Protein AF-A0A945LH05-F1 (afdb_monomer)

Nearest PDB structures (foldseek):
  6qjv-assembly1_A  TM=5.608E-01  e=1.235E-03  Geobacillus kaustophilus HTA426
  7qbk-assembly1_A-2  TM=5.351E-01  e=1.180E-03  Sulfolobus acidocaldarius DSM 639
  6f6f-assembly1_A-2  TM=5.499E-01  e=1.620E-03  Geobacillus kaustophilus HTA426
  6i93-assembly1_A-2  TM=5.512E-01  e=2.665E-03  Geobacillus kaustophilus HTA426
  7vg4-assembly1_A  TM=2.759E-01  e=1.725E+00  Methylorubrum extorquens AM1

Radius of gyration: 19.06 Å; Cα contacts (8 Å, |Δi|>4): 333; chains: 1; bounding box: 50×44×49 Å

Sequence (288 aa):
MSQVLDRLGAHGAHYRDPVAAIDWHDARDDQAWLPHDLLSMNSAALGKPFSPIELNAFSRIDFARLCAAGMWLEGLLISRVTAKGYLGLRTDEARIMLQEVREESGHSLMFLEMIERAGLANVPLLGSTGLLTWIAGHLDPAGPEFWAMVYIGETVTDTFALKALKRVREDGAEICPVARQVLELHHRDEARHIAAARTLLGSRIGQMTEARRLLFTRTIRFLLKRFLDATLYPTPASLDVVGIENAKSVARVIRQCPERRRLAEACARPALELLRRDGLLTKSMETI

Secondary structure (DSSP, 8-state):
-HHHHHHHHHHTSS---HHHHS-GGG--SSS-SS-GGGGT---GGGSSPPPHHHHHHHHHHHHHHHHHHHHHHHHHHHHHHHTT-STTS-HHHHHHHHHHHHHHHHHHHHHHHHHHHTT-TT---SS--HHHHHHHHH--TTSHHHHHHHHHHHHHHHHHHHHHHHHHHHS-----HHHHHHHHHHHHHHHHHHHHHHHHHHHHGGG--HHHHHHHHHHHHHHHHHHHHHHSS--HHHHHTTT-TTHHHHHHHHHH-HHHHHHHHHHHHHHHHHHHHTTSS-TT----

pLDDT: mean 90.66, std 9.64, range [47.5, 98.56]

Structure (mmCIF, N/CA/C/O backbone):
data_AF-A0A945LH05-F1
#
_entry.id   AF-A0A945LH05-F1
#
loop_
_atom_site.group_PDB
_atom_site.id
_atom_site.type_symbol
_atom_site.label_atom_id
_atom_site.label_alt_id
_atom_site.label_comp_id
_atom_site.label_asym_id
_atom_site.label_entity_id
_atom_site.label_seq_id
_atom_site.pdbx_PDB_ins_code
_atom_site.Cartn_x
_atom_site.Cartn_y
_atom_site.Cartn_z
_atom_site.occupancy
_atom_site.B_iso_or_equiv
_atom_site.auth_seq_id
_atom_site.auth_comp_id
_atom_site.auth_asym_id
_atom_site.auth_atom_id
_atom_site.pdbx_PDB_model_num
ATOM 1 N N . MET A 1 1 ? -22.263 1.445 14.292 1.00 60.03 1 MET A N 1
ATOM 2 C CA . MET A 1 1 ? -21.058 0.622 14.051 1.00 60.03 1 MET A CA 1
ATOM 3 C C . MET A 1 1 ? -21.431 -0.731 13.458 1.00 60.03 1 MET A C 1
ATOM 5 O O . MET A 1 1 ? -21.108 -0.917 12.294 1.00 60.03 1 MET A O 1
ATOM 9 N N . SER A 1 2 ? -22.209 -1.572 14.165 1.00 71.38 2 SER A N 1
ATOM 10 C CA . SER A 1 2 ? -22.659 -2.903 13.686 1.00 71.38 2 SER A CA 1
ATOM 11 C C . SER A 1 2 ? -23.12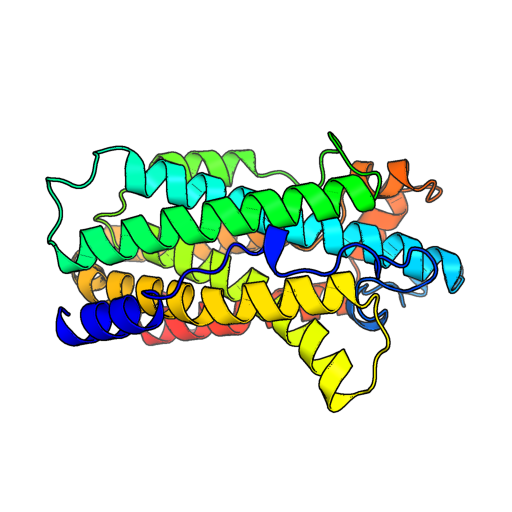8 -2.895 12.230 1.00 71.38 2 SER A C 1
ATOM 13 O O . SER A 1 2 ? -22.472 -3.478 11.389 1.00 71.38 2 SER A O 1
ATOM 15 N N . GLN A 1 3 ? -24.137 -2.091 11.870 1.00 82.94 3 GLN A N 1
ATOM 16 C CA . GLN A 1 3 ? -24.703 -2.109 10.510 1.00 82.94 3 GLN A CA 1
ATOM 17 C C . GLN A 1 3 ? -23.727 -1.791 9.359 1.00 82.94 3 GLN A C 1
ATOM 19 O O . GLN A 1 3 ? -24.031 -2.117 8.215 1.00 82.94 3 GLN A O 1
ATOM 24 N N . VAL A 1 4 ? -22.616 -1.083 9.599 1.00 86.31 4 VAL A N 1
ATOM 25 C CA . VAL A 1 4 ? -21.619 -0.810 8.542 1.00 86.31 4 VAL A CA 1
ATOM 26 C C . VAL A 1 4 ? -20.660 -1.989 8.424 1.00 86.31 4 VAL A C 1
ATOM 28 O O . VAL A 1 4 ? -20.458 -2.480 7.320 1.00 86.31 4 VAL A O 1
ATOM 31 N N . LEU A 1 5 ? -20.139 -2.480 9.552 1.00 86.81 5 LEU A N 1
ATOM 32 C CA . LEU A 1 5 ? -19.272 -3.659 9.577 1.00 86.81 5 LEU A CA 1
ATOM 33 C C . LEU A 1 5 ? -20.019 -4.917 9.114 1.00 86.81 5 LEU A C 1
ATOM 35 O O . LEU A 1 5 ? -19.474 -5.692 8.345 1.00 86.81 5 LEU A O 1
ATOM 39 N N . ASP A 1 6 ? -21.293 -5.076 9.470 1.00 85.69 6 ASP A N 1
ATOM 40 C CA . ASP A 1 6 ? -22.140 -6.179 9.006 1.00 85.69 6 ASP A CA 1
ATOM 41 C C . ASP A 1 6 ? -22.312 -6.150 7.480 1.00 85.69 6 ASP A C 1
ATOM 43 O O . ASP A 1 6 ? -22.230 -7.186 6.821 1.00 85.69 6 ASP A O 1
ATOM 47 N N . ARG A 1 7 ? -22.495 -4.956 6.893 1.00 87.06 7 ARG A N 1
ATOM 48 C CA . ARG A 1 7 ? -22.566 -4.784 5.433 1.00 87.06 7 ARG A CA 1
ATOM 49 C C . ARG A 1 7 ? -21.236 -5.105 4.760 1.00 87.06 7 ARG A C 1
ATOM 51 O O . ARG A 1 7 ? -21.221 -5.844 3.781 1.00 87.06 7 ARG A O 1
ATOM 58 N N . LEU A 1 8 ? -20.128 -4.587 5.290 1.00 88.00 8 LEU A N 1
ATOM 59 C CA . LEU A 1 8 ? -18.788 -4.893 4.779 1.00 88.00 8 LEU A CA 1
ATOM 60 C C . LEU A 1 8 ? -18.494 -6.394 4.863 1.00 88.00 8 LEU A C 1
ATOM 62 O O . LEU A 1 8 ? -18.022 -6.984 3.893 1.00 88.00 8 LEU A O 1
ATOM 66 N N . GLY A 1 9 ? -18.865 -7.027 5.975 1.00 83.31 9 GLY A N 1
ATOM 67 C CA . GLY A 1 9 ? -18.678 -8.455 6.175 1.00 83.31 9 GLY A CA 1
ATOM 68 C C . GLY A 1 9 ? -19.539 -9.310 5.250 1.00 83.31 9 GLY A C 1
ATOM 69 O O . GLY A 1 9 ? -19.078 -10.348 4.781 1.00 83.31 9 GLY A O 1
ATOM 70 N N . ALA A 1 10 ? -20.756 -8.869 4.921 1.00 85.88 10 ALA A N 1
ATOM 71 C CA . ALA A 1 10 ? -21.579 -9.521 3.905 1.00 85.88 10 ALA A CA 1
ATOM 72 C C . ALA A 1 10 ? -20.944 -9.423 2.506 1.00 85.88 10 ALA A C 1
ATOM 74 O O . ALA A 1 10 ? -20.934 -10.408 1.770 1.00 85.88 10 ALA A O 1
ATOM 75 N N . HIS A 1 11 ? -20.359 -8.274 2.152 1.00 85.25 11 HIS A N 1
ATOM 76 C CA . HIS A 1 11 ? -19.657 -8.112 0.875 1.00 85.25 11 HIS A CA 1
ATOM 77 C C . HIS A 1 11 ? -18.378 -8.961 0.780 1.00 85.25 11 HIS A C 1
ATOM 79 O O . HIS A 1 11 ? -18.085 -9.473 -0.294 1.00 85.25 11 HIS A O 1
ATOM 85 N N . GLY A 1 12 ? -17.669 -9.179 1.893 1.00 81.00 12 GLY A N 1
ATOM 86 C CA . GLY A 1 12 ? -16.513 -10.088 1.985 1.00 81.00 12 GLY A CA 1
ATOM 87 C C . GLY A 1 12 ? -16.868 -11.560 2.254 1.00 81.00 12 GLY A C 1
ATOM 88 O O . GLY A 1 12 ? -16.007 -12.363 2.622 1.00 81.00 12 GLY A O 1
ATOM 89 N N . ALA A 1 13 ? -18.145 -11.955 2.168 1.00 82.69 13 ALA A N 1
ATOM 90 C CA . ALA A 1 13 ? -18.550 -13.330 2.477 1.00 82.69 13 ALA A CA 1
ATOM 91 C C . ALA A 1 13 ? -18.029 -14.337 1.437 1.00 82.69 13 ALA A C 1
ATOM 93 O O . ALA A 1 13 ? -17.619 -15.444 1.794 1.00 82.69 13 ALA A O 1
ATOM 94 N N . HIS A 1 14 ? -18.004 -13.935 0.165 1.00 86.38 14 HIS A N 1
ATOM 95 C CA . HIS A 1 14 ? -17.574 -14.766 -0.955 1.00 86.38 14 HIS A CA 1
ATOM 96 C C . HIS A 1 14 ? -16.088 -14.567 -1.243 1.00 86.38 14 HIS A C 1
ATOM 98 O O . HIS A 1 14 ? -15.710 -13.810 -2.132 1.00 86.38 14 HIS A O 1
ATOM 104 N N . TYR A 1 15 ? -15.248 -15.269 -0.485 1.00 89.88 15 TYR A N 1
ATOM 105 C CA . TYR A 1 15 ? -13.815 -15.300 -0.755 1.00 89.88 15 TYR A CA 1
ATOM 106 C C . TYR A 1 15 ? -13.509 -16.140 -1.991 1.00 89.88 15 TYR A C 1
ATOM 108 O O . TYR A 1 15 ? -13.998 -17.264 -2.130 1.00 89.88 15 TYR A O 1
ATOM 116 N N . ARG A 1 16 ? -12.657 -15.597 -2.856 1.00 91.19 16 ARG A N 1
ATOM 117 C CA . ARG A 1 16 ? -12.041 -16.311 -3.967 1.00 91.19 16 ARG A CA 1
ATOM 118 C C . ARG A 1 16 ? -10.538 -16.162 -3.815 1.00 91.19 16 ARG A C 1
ATOM 120 O O . ARG A 1 16 ? -10.055 -15.039 -3.788 1.00 91.19 16 ARG A O 1
ATOM 127 N N . ASP A 1 17 ? -9.837 -17.287 -3.739 1.00 95.44 17 ASP A N 1
ATOM 128 C CA . ASP A 1 17 ? -8.378 -17.293 -3.669 1.00 95.44 17 ASP A CA 1
ATOM 129 C C . ASP A 1 17 ? -7.794 -16.550 -4.887 1.00 95.44 17 ASP A C 1
ATOM 131 O O . ASP A 1 17 ? -8.069 -16.962 -6.024 1.00 95.44 17 ASP A O 1
ATOM 135 N N . PRO A 1 18 ? -7.041 -15.451 -4.682 1.00 96.38 18 PRO A N 1
ATOM 136 C CA . PRO A 1 18 ? -6.513 -14.651 -5.779 1.00 96.38 18 PRO A CA 1
ATOM 137 C C . PRO A 1 18 ? -5.483 -15.420 -6.612 1.00 96.38 18 PRO A C 1
ATOM 139 O O . PRO A 1 18 ? -5.447 -15.246 -7.829 1.00 96.38 18 PRO A O 1
ATOM 142 N N . VAL A 1 19 ? -4.717 -16.335 -6.007 1.00 97.00 19 VAL A N 1
ATOM 143 C CA . VAL A 1 19 ? -3.737 -17.162 -6.727 1.00 97.00 19 VAL A CA 1
ATOM 144 C C . VAL A 1 19 ? -4.448 -18.087 -7.709 1.00 97.00 19 VAL A C 1
ATOM 146 O O . VAL A 1 19 ? -4.017 -18.226 -8.849 1.00 97.00 19 VAL A O 1
ATOM 149 N N . ALA A 1 20 ? -5.575 -18.676 -7.308 1.00 96.38 20 ALA A N 1
ATOM 150 C CA . ALA A 1 20 ? -6.380 -19.524 -8.187 1.00 96.38 20 ALA A CA 1
ATOM 151 C C . ALA A 1 20 ? -7.238 -18.727 -9.189 1.00 96.38 20 ALA A C 1
ATOM 153 O O . ALA A 1 20 ? -7.772 -19.294 -10.143 1.00 96.38 20 ALA A O 1
ATOM 154 N N . ALA A 1 21 ? -7.449 -17.429 -8.952 1.00 95.81 21 ALA A N 1
ATOM 155 C CA . ALA A 1 21 ? -8.282 -16.585 -9.803 1.00 95.81 21 ALA A CA 1
ATOM 156 C C . ALA A 1 21 ? -7.549 -16.047 -11.037 1.00 95.81 21 ALA A C 1
ATOM 158 O O . ALA A 1 21 ? -8.220 -15.722 -12.017 1.00 95.81 21 ALA A O 1
ATOM 159 N N . ILE A 1 22 ? -6.222 -15.939 -10.968 1.00 97.00 22 ILE A N 1
ATOM 160 C CA . ILE A 1 22 ? -5.372 -15.387 -12.024 1.00 97.00 22 ILE A CA 1
ATOM 161 C C . ILE A 1 22 ? -4.989 -16.474 -13.023 1.00 97.00 22 ILE A C 1
ATOM 163 O O . ILE A 1 22 ? -4.530 -17.551 -12.641 1.00 97.00 22 ILE A O 1
ATOM 167 N N . ASP A 1 23 ? -5.107 -16.162 -14.314 1.00 96.06 23 ASP A N 1
ATOM 168 C CA . ASP A 1 23 ? -4.503 -16.986 -15.359 1.00 96.06 23 ASP A CA 1
ATOM 169 C C . ASP A 1 23 ? -3.011 -16.668 -15.499 1.00 96.06 23 ASP A C 1
ATOM 171 O O . ASP A 1 23 ? -2.595 -15.775 -16.239 1.00 96.06 23 ASP A O 1
ATOM 175 N N . TRP A 1 24 ? -2.186 -17.406 -14.761 1.00 96.19 24 TRP A N 1
ATOM 176 C CA . TRP A 1 24 ? -0.739 -17.215 -14.758 1.00 96.19 24 TRP A CA 1
ATOM 177 C C . TRP A 1 24 ? -0.052 -17.583 -16.080 1.00 96.19 24 TRP A C 1
ATOM 179 O O . TRP A 1 24 ? 1.122 -17.244 -16.243 1.00 96.19 24 TRP A O 1
ATOM 189 N N . HIS A 1 25 ? -0.727 -18.276 -17.006 1.00 94.00 25 HIS A N 1
ATOM 190 C CA . HIS A 1 25 ? -0.154 -18.630 -18.313 1.00 94.00 25 HIS A CA 1
ATOM 191 C C . HIS A 1 25 ? -0.042 -17.413 -19.241 1.00 94.00 25 HIS A C 1
ATOM 193 O O . HIS A 1 25 ? 0.774 -17.411 -20.162 1.00 94.00 25 HIS A O 1
ATOM 199 N N . ASP A 1 26 ? -0.782 -16.345 -18.940 1.00 93.06 26 ASP A N 1
ATOM 200 C CA . ASP A 1 26 ? -0.722 -15.067 -19.647 1.00 93.06 26 ASP A CA 1
ATOM 201 C C . ASP A 1 26 ? 0.348 -14.107 -19.103 1.00 93.06 26 ASP A C 1
ATOM 203 O O . ASP A 1 26 ? 0.341 -12.911 -19.411 1.00 93.06 26 ASP A O 1
ATOM 207 N N . ALA A 1 27 ? 1.289 -14.595 -18.292 1.00 93.06 27 ALA A N 1
ATOM 208 C CA . ALA A 1 27 ? 2.428 -13.793 -17.866 1.00 93.06 27 ALA A CA 1
ATOM 209 C C . ALA A 1 27 ? 3.327 -13.469 -19.073 1.00 93.06 27 ALA A C 1
ATOM 211 O O . ALA A 1 27 ? 3.834 -14.361 -19.751 1.00 93.06 27 ALA A O 1
ATOM 212 N N . ARG A 1 28 ? 3.531 -12.173 -19.329 1.00 90.75 28 ARG A N 1
ATOM 213 C CA . ARG A 1 28 ? 4.358 -11.649 -20.423 1.00 90.75 28 ARG A CA 1
ATOM 214 C C . ARG A 1 28 ? 5.548 -10.875 -19.861 1.00 90.75 28 ARG A C 1
ATOM 216 O O . ARG A 1 28 ? 5.378 -9.981 -19.026 1.00 90.75 28 ARG A O 1
ATOM 223 N N . ASP A 1 29 ? 6.749 -11.223 -20.302 1.00 83.88 29 ASP A N 1
ATOM 224 C CA . ASP A 1 29 ? 8.013 -10.564 -19.953 1.00 83.88 29 ASP A CA 1
ATOM 225 C C . ASP A 1 29 ? 8.441 -9.516 -20.997 1.00 83.88 29 ASP A C 1
ATOM 227 O O . ASP A 1 29 ? 9.224 -8.611 -20.695 1.00 83.88 29 ASP A O 1
ATOM 231 N N . ASP A 1 30 ? 7.881 -9.592 -22.200 1.00 89.06 30 ASP A N 1
ATOM 232 C CA . ASP A 1 30 ? 8.043 -8.640 -23.296 1.00 89.06 30 ASP A CA 1
ATOM 233 C C . ASP A 1 30 ? 7.111 -7.422 -23.188 1.00 89.06 30 ASP A C 1
ATOM 235 O O . ASP A 1 30 ? 7.294 -6.448 -23.918 1.00 89.06 30 ASP A O 1
ATOM 239 N N . GLN A 1 31 ? 6.170 -7.427 -22.241 1.00 93.62 31 GLN A N 1
ATOM 240 C CA . GLN A 1 31 ? 5.255 -6.321 -21.958 1.00 93.62 31 GLN A CA 1
ATOM 241 C C . GLN A 1 31 ? 5.574 -5.613 -20.638 1.00 93.62 31 GLN A C 1
ATOM 243 O O . GLN A 1 31 ? 6.167 -6.173 -19.712 1.00 93.62 31 GLN A O 1
ATOM 248 N N . ALA A 1 32 ? 5.137 -4.358 -20.534 1.00 94.94 32 ALA A N 1
ATOM 249 C CA . ALA A 1 32 ? 5.233 -3.596 -19.299 1.00 94.94 32 ALA A CA 1
ATOM 250 C C . ALA A 1 32 ? 4.292 -4.174 -18.231 1.00 94.94 32 ALA A C 1
ATOM 252 O O . ALA A 1 32 ? 3.177 -4.566 -18.542 1.00 94.94 32 ALA A O 1
ATOM 253 N N . TRP A 1 33 ? 4.693 -4.211 -16.963 1.00 96.38 33 TRP A N 1
ATOM 254 C CA . TRP A 1 33 ? 3.804 -4.590 -15.851 1.00 96.38 33 TRP A CA 1
ATOM 255 C C . TRP A 1 33 ? 3.126 -3.375 -15.210 1.00 96.38 33 TRP A C 1
ATOM 257 O O . TRP A 1 33 ? 2.106 -3.500 -14.538 1.00 96.38 33 TRP A O 1
ATOM 267 N N . LEU A 1 34 ? 3.670 -2.185 -15.462 1.00 95.94 34 LEU A N 1
ATOM 268 C CA . LEU A 1 34 ? 3.084 -0.895 -15.123 1.00 95.94 34 LEU A CA 1
ATOM 269 C C . LEU A 1 34 ? 3.178 0.039 -16.333 1.00 95.94 34 LEU A C 1
ATOM 271 O O . LEU A 1 34 ? 4.169 -0.028 -17.066 1.00 95.94 34 LEU A O 1
ATOM 275 N N . PRO A 1 35 ? 2.214 0.957 -16.510 1.00 94.88 35 PRO A N 1
ATOM 276 C CA . PRO A 1 35 ? 2.307 2.014 -17.511 1.00 94.88 35 PRO A CA 1
ATOM 277 C C . PRO A 1 35 ? 3.619 2.803 -17.388 1.00 94.88 35 PRO A C 1
ATOM 279 O O . PRO A 1 35 ? 4.012 3.211 -16.291 1.00 94.88 35 PRO A O 1
ATOM 282 N N . HIS A 1 36 ? 4.304 3.030 -18.514 1.00 90.75 36 HIS A N 1
ATOM 283 C CA . HIS A 1 36 ? 5.640 3.646 -18.530 1.00 90.75 36 HIS A CA 1
ATOM 284 C C . HIS A 1 36 ? 5.670 5.064 -17.946 1.00 90.75 36 HIS A C 1
ATOM 286 O O . HIS A 1 36 ? 6.678 5.471 -17.365 1.00 90.75 36 HIS A O 1
ATOM 292 N N . ASP A 1 37 ? 4.571 5.813 -18.045 1.00 87.81 37 ASP A N 1
ATOM 293 C CA . ASP A 1 37 ? 4.463 7.171 -17.505 1.00 87.81 37 ASP A CA 1
ATOM 294 C C . ASP A 1 37 ? 4.478 7.206 -15.966 1.00 87.81 37 ASP A C 1
ATOM 296 O O . ASP A 1 37 ? 4.880 8.211 -15.375 1.00 87.81 37 ASP A O 1
ATOM 300 N N . LEU A 1 38 ? 4.122 6.099 -15.303 1.00 90.00 38 LEU A N 1
ATOM 301 C CA . LEU A 1 38 ? 4.198 5.968 -13.846 1.00 90.00 38 LEU A CA 1
ATOM 302 C C . LEU A 1 38 ? 5.612 5.644 -13.350 1.00 90.00 38 LEU A C 1
ATOM 304 O O . LEU A 1 38 ? 5.930 5.900 -12.187 1.00 90.00 38 LEU A O 1
ATOM 308 N N . LEU A 1 39 ? 6.505 5.177 -14.227 1.00 85.75 39 LEU A N 1
ATOM 309 C CA . LEU A 1 39 ? 7.889 4.854 -13.864 1.00 85.75 39 LEU A CA 1
ATOM 310 C C . LEU A 1 39 ? 8.717 6.107 -13.550 1.00 85.75 39 LEU A C 1
ATOM 312 O O . LEU A 1 39 ? 9.783 6.012 -12.944 1.00 85.75 39 LEU A O 1
ATOM 316 N N . SER A 1 40 ? 8.230 7.307 -13.890 1.00 76.44 40 SER A N 1
ATOM 317 C CA . SER A 1 40 ? 8.934 8.574 -13.625 1.00 76.44 40 SER A CA 1
ATOM 318 C C . SER A 1 40 ? 10.358 8.610 -14.216 1.00 76.44 40 SER A C 1
ATOM 320 O O . SER A 1 40 ? 11.250 9.257 -13.673 1.00 76.44 40 SER A O 1
ATOM 322 N N . MET A 1 41 ? 10.575 7.894 -15.326 1.00 67.75 41 MET A N 1
ATOM 323 C CA . MET A 1 41 ? 11.890 7.691 -15.954 1.00 67.75 41 MET A CA 1
ATOM 324 C C . MET A 1 41 ? 12.200 8.687 -17.079 1.00 67.75 41 MET A C 1
ATOM 326 O O . MET A 1 41 ? 13.251 8.603 -17.705 1.00 67.75 41 MET A O 1
ATOM 330 N N . ASN A 1 42 ? 11.328 9.672 -17.320 1.00 60.03 42 ASN A N 1
ATOM 331 C CA . ASN A 1 42 ? 11.513 10.679 -18.372 1.00 60.03 42 ASN A CA 1
ATOM 332 C C . ASN A 1 42 ? 12.512 11.795 -17.991 1.00 60.03 42 ASN A C 1
ATOM 334 O O . ASN A 1 42 ? 12.503 12.884 -18.563 1.00 60.03 42 ASN A O 1
ATOM 338 N N . SER A 1 43 ? 13.361 11.584 -16.981 1.00 54.09 43 SER A N 1
ATOM 339 C CA . SER A 1 43 ? 14.310 12.615 -16.573 1.00 54.09 43 SER A CA 1
ATOM 340 C C . SER A 1 43 ? 15.493 12.645 -17.542 1.00 54.09 43 SER A C 1
ATOM 342 O O . SER A 1 43 ? 16.308 11.721 -17.551 1.00 54.09 43 SER A O 1
ATOM 344 N N . ALA A 1 44 ? 15.661 13.759 -18.259 1.00 55.75 44 ALA A N 1
ATOM 345 C CA . ALA A 1 44 ? 16.885 14.092 -19.000 1.00 55.75 44 ALA A CA 1
ATOM 346 C C . ALA A 1 44 ? 18.172 13.930 -18.152 1.00 55.75 44 ALA A C 1
ATOM 348 O O . ALA A 1 44 ? 19.264 13.749 -18.683 1.00 55.75 44 ALA A O 1
ATOM 349 N N . ALA A 1 45 ? 18.032 13.930 -16.820 1.00 54.12 45 ALA A N 1
ATOM 350 C CA . ALA A 1 45 ? 19.079 13.685 -15.833 1.00 54.12 45 ALA A CA 1
ATOM 351 C C . ALA A 1 45 ? 19.716 12.279 -15.877 1.00 54.12 45 ALA A C 1
ATOM 353 O O . ALA A 1 45 ? 20.786 12.099 -15.302 1.00 54.12 45 ALA A O 1
ATOM 354 N N . LEU A 1 46 ? 19.105 11.293 -16.549 1.00 65.38 46 LEU A N 1
ATOM 355 C CA . LEU A 1 46 ? 19.698 9.957 -16.733 1.00 65.38 46 LEU A CA 1
ATOM 356 C C . LEU A 1 46 ? 20.664 9.896 -17.931 1.00 65.38 46 LEU A C 1
ATOM 358 O O . LEU A 1 46 ? 21.262 8.854 -18.184 1.00 65.38 46 LEU A O 1
ATOM 362 N N . GLY A 1 47 ? 20.868 11.014 -18.642 1.00 64.12 47 GLY A N 1
ATOM 363 C CA . GLY A 1 47 ? 21.896 11.179 -19.678 1.00 64.12 47 GLY A CA 1
ATOM 364 C C . GLY A 1 47 ? 21.619 10.454 -21.000 1.00 64.12 47 GLY A C 1
ATOM 365 O O . GLY A 1 47 ? 22.192 10.830 -22.019 1.00 64.12 47 GLY A O 1
ATOM 366 N N . LYS A 1 48 ? 20.717 9.465 -21.008 1.00 71.94 48 LYS A N 1
ATOM 367 C CA . LYS A 1 48 ? 20.198 8.778 -22.197 1.00 71.94 48 LYS A CA 1
ATOM 368 C C . LYS A 1 48 ? 18.714 8.412 -22.014 1.00 71.94 48 LYS A C 1
ATOM 370 O O . LYS A 1 48 ? 18.303 8.154 -20.881 1.00 71.94 48 LYS A O 1
ATOM 375 N N . PRO A 1 49 ? 17.908 8.377 -23.089 1.00 72.75 49 PRO A N 1
ATOM 376 C CA . PRO A 1 49 ? 16.574 7.786 -23.034 1.00 72.75 49 PRO A CA 1
ATOM 377 C C . PRO A 1 49 ? 16.674 6.268 -22.821 1.00 72.75 49 PRO A C 1
ATOM 379 O O . PRO A 1 49 ? 17.601 5.632 -23.322 1.00 72.75 49 PRO A O 1
ATOM 382 N N . PHE A 1 50 ? 15.714 5.690 -22.097 1.00 78.31 50 PHE A N 1
ATOM 383 C CA . PHE A 1 50 ? 15.592 4.236 -21.971 1.00 78.31 50 PHE A CA 1
ATOM 384 C C . PHE A 1 50 ? 14.956 3.644 -23.224 1.00 78.31 50 PHE A C 1
ATOM 386 O O . PHE A 1 50 ? 14.002 4.195 -23.774 1.00 78.31 50 PHE A O 1
ATOM 393 N N . SER A 1 51 ? 15.470 2.497 -23.650 1.00 83.62 51 SER A N 1
ATOM 394 C CA . SER A 1 51 ? 14.830 1.656 -24.655 1.00 83.62 51 SER A CA 1
ATOM 395 C C . SER A 1 51 ? 13.510 1.068 -24.126 1.00 83.62 51 SER A C 1
ATOM 397 O O . SER A 1 51 ? 13.337 0.924 -22.911 1.00 83.62 51 SER A O 1
ATOM 399 N N . PRO A 1 52 ? 12.582 0.657 -25.010 1.00 85.00 52 PRO A N 1
ATOM 400 C CA . PRO A 1 52 ? 11.351 -0.024 -24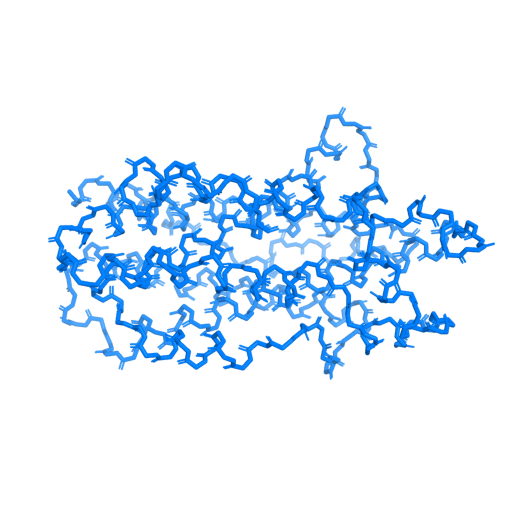.597 1.00 85.00 52 PRO A CA 1
ATOM 401 C C . PRO A 1 52 ? 11.598 -1.279 -23.746 1.00 85.00 52 PRO A C 1
ATOM 403 O O . PRO A 1 52 ? 10.874 -1.530 -22.788 1.00 85.00 52 PRO A O 1
ATOM 406 N N . ILE A 1 53 ? 12.659 -2.033 -24.052 1.00 85.94 53 ILE A N 1
ATOM 407 C CA . ILE A 1 53 ? 13.050 -3.236 -23.303 1.00 85.94 53 ILE A CA 1
ATOM 408 C C . ILE A 1 53 ? 13.472 -2.867 -21.879 1.00 85.94 53 ILE A C 1
ATOM 410 O O . ILE A 1 53 ? 13.015 -3.493 -20.923 1.00 85.94 53 ILE A O 1
ATOM 414 N N . GLU A 1 54 ? 14.303 -1.830 -21.726 1.00 84.88 54 GLU A N 1
ATOM 415 C CA . GLU A 1 54 ? 14.683 -1.326 -20.406 1.00 84.88 54 GLU A CA 1
ATOM 416 C C . GLU A 1 54 ? 13.434 -0.876 -19.638 1.00 84.88 54 GLU A C 1
ATOM 418 O O . GLU A 1 54 ? 13.234 -1.323 -18.512 1.00 84.88 54 GLU A O 1
ATOM 423 N N . LEU A 1 55 ? 12.549 -0.070 -20.242 1.00 87.56 55 LEU A N 1
ATOM 424 C CA . LEU A 1 55 ? 11.306 0.391 -19.603 1.00 87.56 55 LEU A CA 1
ATOM 425 C C . LEU A 1 55 ? 10.411 -0.768 -19.142 1.00 87.56 55 LEU A C 1
ATOM 427 O O . LEU A 1 55 ? 9.871 -0.716 -18.035 1.00 87.56 55 LEU A O 1
ATOM 431 N N . ASN A 1 56 ? 10.299 -1.837 -19.932 1.00 89.94 56 ASN A N 1
ATOM 432 C CA . ASN A 1 56 ? 9.566 -3.036 -19.529 1.00 89.94 56 ASN A CA 1
ATOM 433 C C . ASN A 1 56 ? 10.233 -3.713 -18.327 1.00 89.94 56 ASN A C 1
ATOM 435 O O . ASN A 1 56 ? 9.545 -4.013 -17.350 1.00 89.94 56 ASN A O 1
ATOM 439 N N . ALA A 1 57 ? 11.560 -3.861 -18.326 1.00 87.44 57 ALA A N 1
ATOM 440 C CA . ALA A 1 57 ? 12.293 -4.406 -17.182 1.00 87.44 57 ALA A CA 1
ATOM 441 C C . ALA A 1 57 ? 12.095 -3.556 -15.913 1.00 87.44 57 ALA A C 1
ATOM 443 O O . ALA A 1 57 ? 11.767 -4.088 -14.853 1.00 87.44 57 ALA A O 1
ATOM 444 N N . PHE A 1 58 ? 12.199 -2.230 -16.032 1.00 87.75 58 PHE A N 1
ATOM 445 C CA . PHE A 1 58 ? 11.933 -1.293 -14.937 1.00 87.75 58 PHE A CA 1
ATOM 446 C C . PHE A 1 58 ? 10.509 -1.416 -14.404 1.00 87.75 58 PHE A C 1
ATOM 448 O O . PHE A 1 58 ? 10.305 -1.416 -13.192 1.00 87.75 58 PHE A O 1
ATOM 455 N N . SER A 1 59 ? 9.525 -1.550 -15.293 1.00 93.12 59 SER A N 1
ATOM 456 C CA . SER A 1 59 ? 8.130 -1.695 -14.886 1.00 93.12 59 SER A CA 1
ATOM 457 C C . SER A 1 59 ? 7.892 -2.948 -14.044 1.00 93.12 59 SER A C 1
ATOM 459 O O . SER A 1 59 ? 7.117 -2.888 -13.093 1.00 93.12 59 SER A O 1
ATOM 461 N N . ARG A 1 60 ? 8.609 -4.049 -14.321 1.00 92.62 60 ARG A N 1
ATOM 462 C CA . ARG A 1 60 ? 8.552 -5.272 -13.507 1.00 92.62 60 ARG A CA 1
ATOM 463 C C . ARG A 1 60 ? 9.124 -5.057 -12.115 1.00 92.62 60 ARG A C 1
ATOM 465 O O . ARG A 1 60 ? 8.543 -5.531 -11.146 1.00 92.62 60 ARG A O 1
ATOM 472 N N . ILE A 1 61 ? 10.223 -4.312 -12.004 1.00 91.62 61 ILE A N 1
ATOM 473 C CA . ILE A 1 61 ? 10.816 -3.971 -10.705 1.00 91.62 61 ILE A CA 1
ATOM 474 C C . ILE A 1 61 ? 9.850 -3.113 -9.900 1.00 91.62 61 ILE A C 1
ATOM 476 O O . ILE A 1 61 ? 9.563 -3.441 -8.755 1.00 91.62 61 ILE A O 1
ATOM 480 N N . ASP A 1 62 ? 9.335 -2.027 -10.480 1.00 92.75 62 ASP A N 1
ATOM 481 C CA . ASP A 1 62 ? 8.411 -1.133 -9.778 1.00 92.75 62 ASP A CA 1
ATOM 482 C C . ASP A 1 62 ? 7.115 -1.863 -9.387 1.00 92.75 62 ASP A C 1
ATOM 484 O O . ASP A 1 62 ? 6.604 -1.643 -8.289 1.00 92.75 62 ASP A O 1
ATOM 488 N N . PHE A 1 63 ? 6.636 -2.796 -10.216 1.00 96.00 63 PHE A N 1
ATOM 489 C CA . PHE A 1 63 ? 5.510 -3.661 -9.871 1.00 96.00 63 PHE A CA 1
ATOM 490 C C . PHE A 1 63 ? 5.846 -4.609 -8.711 1.00 96.00 63 PHE A C 1
ATOM 492 O O . PHE A 1 63 ? 5.114 -4.663 -7.728 1.00 96.00 63 PHE A O 1
ATOM 499 N N . ALA A 1 64 ? 6.980 -5.313 -8.763 1.00 96.06 64 ALA A N 1
ATOM 500 C CA . ALA A 1 64 ? 7.413 -6.198 -7.681 1.00 96.06 64 ALA A CA 1
ATOM 501 C C . ALA A 1 64 ? 7.622 -5.434 -6.364 1.00 96.06 64 ALA A C 1
ATOM 503 O O . ALA A 1 64 ? 7.333 -5.947 -5.286 1.00 96.06 64 ALA A O 1
ATOM 504 N N . ARG A 1 65 ? 8.079 -4.179 -6.432 1.00 95.50 65 ARG A N 1
ATOM 505 C CA . ARG A 1 65 ? 8.180 -3.289 -5.270 1.00 95.50 65 ARG A CA 1
ATOM 506 C C . ARG A 1 65 ? 6.812 -2.913 -4.703 1.00 95.50 65 ARG A C 1
ATOM 508 O O . ARG A 1 65 ? 6.686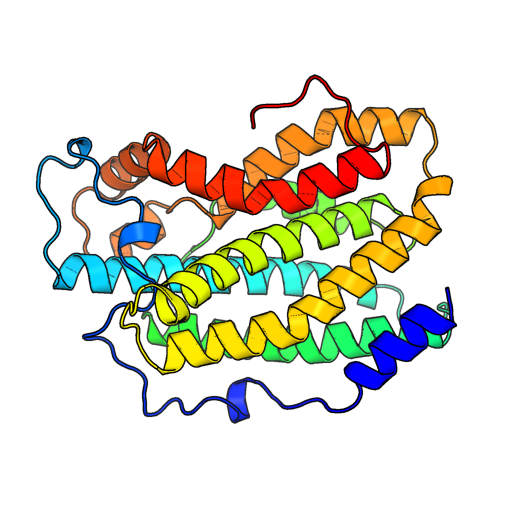 -2.849 -3.482 1.00 95.50 65 ARG A O 1
ATOM 515 N N . LEU A 1 66 ? 5.811 -2.676 -5.554 1.00 96.94 66 LEU A N 1
ATOM 516 C CA . LEU A 1 66 ? 4.426 -2.469 -5.124 1.00 96.94 66 LEU A CA 1
ATOM 517 C C . LEU A 1 66 ? 3.890 -3.717 -4.405 1.00 96.94 66 LEU A C 1
ATOM 519 O O . LEU A 1 66 ? 3.375 -3.590 -3.297 1.00 96.94 66 LEU A O 1
ATOM 523 N N . CYS A 1 67 ? 4.107 -4.912 -4.965 1.00 98.06 67 CYS A N 1
ATOM 524 C CA . CYS A 1 67 ? 3.768 -6.188 -4.323 1.00 98.06 67 CYS A CA 1
ATOM 525 C C . CYS A 1 67 ? 4.486 -6.369 -2.977 1.00 98.06 67 CYS A C 1
ATOM 527 O O . CYS A 1 67 ? 3.864 -6.727 -1.982 1.00 98.06 67 CYS A O 1
ATOM 529 N N . ALA A 1 68 ? 5.784 -6.060 -2.908 1.00 97.81 68 ALA A N 1
ATOM 530 C CA . ALA A 1 68 ? 6.545 -6.135 -1.664 1.00 97.81 68 ALA A CA 1
ATOM 531 C C . ALA A 1 68 ? 6.030 -5.149 -0.603 1.00 97.81 68 ALA A C 1
ATOM 533 O O . ALA A 1 68 ? 6.074 -5.455 0.587 1.00 97.81 68 ALA A O 1
ATOM 534 N N . ALA A 1 69 ? 5.552 -3.971 -1.018 1.00 98.00 69 ALA A N 1
ATOM 535 C CA . ALA A 1 69 ? 4.951 -2.992 -0.120 1.00 98.00 69 ALA A CA 1
ATOM 536 C C . ALA A 1 69 ? 3.613 -3.491 0.443 1.00 98.00 69 ALA A C 1
ATOM 538 O O . ALA A 1 69 ? 3.425 -3.388 1.653 1.00 98.00 69 ALA A O 1
ATOM 539 N N . GLY A 1 70 ? 2.744 -4.057 -0.405 1.00 97.75 70 GLY A N 1
ATOM 540 C CA . GLY A 1 70 ? 1.490 -4.696 0.014 1.00 97.75 70 GLY A CA 1
ATOM 541 C C . GLY A 1 70 ? 1.743 -5.832 1.001 1.00 97.75 70 GLY A C 1
ATOM 542 O O . GLY A 1 70 ? 1.359 -5.733 2.159 1.00 97.75 70 GLY A O 1
ATOM 543 N N . MET A 1 71 ? 2.567 -6.810 0.618 1.00 97.69 71 MET A N 1
ATOM 544 C CA . MET A 1 71 ? 2.940 -7.942 1.478 1.00 97.69 71 MET A CA 1
ATOM 545 C C . MET A 1 71 ? 3.535 -7.507 2.833 1.00 97.69 71 MET A C 1
ATOM 547 O O . MET A 1 71 ? 3.299 -8.136 3.866 1.00 97.69 71 MET A O 1
ATOM 551 N N . TRP A 1 72 ? 4.318 -6.421 2.865 1.00 98.25 72 TRP A N 1
ATOM 552 C CA . TRP A 1 72 ? 4.843 -5.879 4.122 1.00 98.25 72 TRP A CA 1
ATOM 553 C C . TRP A 1 72 ? 3.748 -5.260 5.005 1.00 98.25 72 TRP A C 1
ATOM 555 O O . TRP A 1 72 ? 3.773 -5.467 6.219 1.00 98.25 72 TRP A O 1
ATOM 565 N N . LEU A 1 73 ? 2.799 -4.519 4.425 1.00 98.25 73 LEU A N 1
ATOM 566 C CA . LEU A 1 73 ? 1.659 -3.942 5.148 1.00 98.25 73 LEU A CA 1
ATOM 567 C C . LEU A 1 73 ? 0.718 -5.031 5.673 1.00 98.25 73 LEU A C 1
ATOM 569 O O . LEU A 1 73 ? 0.418 -5.047 6.866 1.00 98.25 73 LEU A O 1
ATOM 573 N N . GLU A 1 74 ? 0.352 -5.980 4.820 1.00 98.31 74 GLU A N 1
ATOM 574 C CA . GLU A 1 74 ? -0.497 -7.131 5.132 1.00 98.31 74 GLU A CA 1
ATOM 575 C C . GLU A 1 74 ? 0.082 -7.968 6.274 1.00 98.31 74 GLU A C 1
ATOM 577 O O . GLU A 1 74 ? -0.595 -8.264 7.261 1.00 98.31 74 GLU A O 1
ATOM 582 N N . GLY A 1 75 ? 1.381 -8.279 6.213 1.00 98.31 75 GLY A N 1
ATOM 583 C CA . GLY A 1 75 ? 2.064 -9.007 7.280 1.00 98.31 75 GLY A CA 1
ATOM 584 C C . GLY A 1 75 ? 2.045 -8.261 8.620 1.00 98.31 75 GLY A C 1
ATOM 585 O O . GLY A 1 75 ? 1.878 -8.878 9.677 1.00 98.31 75 GLY A O 1
ATOM 586 N N . LEU A 1 76 ? 2.175 -6.928 8.601 1.00 98.19 76 LEU A N 1
ATOM 587 C CA . LEU A 1 76 ? 2.033 -6.104 9.804 1.00 98.19 76 LEU A CA 1
ATOM 588 C C . LEU A 1 76 ? 0.592 -6.119 10.324 1.00 98.19 76 LEU A C 1
ATOM 590 O O . LEU A 1 76 ? 0.395 -6.326 11.522 1.00 98.19 76 LEU A O 1
ATOM 594 N N . LEU A 1 77 ? -0.400 -5.938 9.450 1.00 98.06 77 LEU A N 1
ATOM 595 C CA . LEU A 1 77 ? -1.821 -5.975 9.796 1.00 98.06 77 LEU A CA 1
ATOM 596 C C . LEU A 1 77 ? -2.179 -7.309 10.460 1.00 98.06 77 LEU A C 1
ATOM 598 O O . LEU A 1 77 ? -2.605 -7.308 11.618 1.00 98.06 77 LEU A O 1
ATOM 602 N N . ILE A 1 78 ? -1.902 -8.434 9.788 1.00 98.25 78 ILE A N 1
ATOM 603 C CA . ILE A 1 78 ? -2.148 -9.798 10.282 1.00 98.25 78 ILE A CA 1
ATOM 604 C C . ILE A 1 78 ? -1.476 -10.003 11.641 1.00 98.25 78 ILE A C 1
ATOM 606 O O . ILE A 1 78 ? -2.125 -10.433 12.599 1.00 98.25 78 ILE A O 1
ATOM 610 N N . SER A 1 79 ? -0.192 -9.651 11.763 1.00 97.88 79 SER A N 1
ATOM 611 C CA . SER A 1 79 ? 0.560 -9.775 13.019 1.00 97.88 79 SER A CA 1
ATOM 612 C C . SER A 1 79 ? -0.111 -9.016 14.165 1.00 97.88 79 SER A C 1
ATOM 614 O O . SER A 1 79 ? -0.184 -9.503 15.297 1.00 97.88 79 SER A O 1
ATOM 616 N N . ARG A 1 80 ? -0.650 -7.823 13.894 1.00 97.25 80 ARG A N 1
ATOM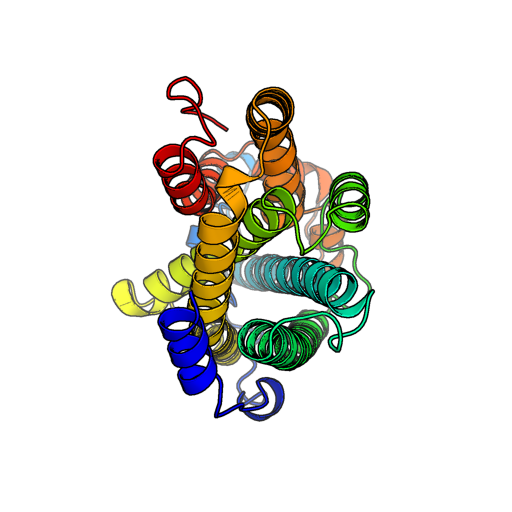 617 C CA . ARG A 1 80 ? -1.282 -7.005 14.929 1.00 97.25 80 ARG A CA 1
ATOM 618 C C . ARG A 1 80 ? -2.675 -7.481 15.306 1.00 97.25 80 ARG A C 1
ATOM 620 O O . ARG A 1 80 ? -2.944 -7.598 16.503 1.00 97.25 80 ARG A O 1
ATOM 627 N N . VAL A 1 81 ? -3.531 -7.788 14.336 1.00 96.56 81 VAL A N 1
ATOM 628 C CA . VAL A 1 81 ? -4.924 -8.190 14.604 1.00 96.56 81 VAL A CA 1
ATOM 629 C C . VAL A 1 81 ? -5.035 -9.595 15.200 1.00 96.56 81 VAL A C 1
ATOM 631 O O . VAL A 1 81 ? -5.986 -9.871 15.923 1.00 96.56 81 VAL A O 1
ATOM 634 N N . THR A 1 82 ? -4.047 -10.467 14.972 1.00 97.00 82 THR A N 1
ATOM 635 C CA . THR A 1 82 ? -4.021 -11.833 15.530 1.00 97.00 82 THR A CA 1
ATOM 636 C C . THR A 1 82 ? -3.406 -11.918 16.933 1.00 97.00 82 THR A C 1
ATOM 638 O O . THR A 1 82 ? -3.674 -12.876 17.658 1.00 97.00 82 THR A O 1
ATOM 641 N N . ALA A 1 83 ? -2.617 -10.924 17.364 1.00 95.75 83 ALA A N 1
ATOM 642 C CA . ALA A 1 83 ? -1.737 -11.033 18.538 1.00 95.75 83 ALA A CA 1
ATOM 643 C C . ALA A 1 83 ? -2.429 -11.358 19.875 1.00 95.75 83 ALA A C 1
ATOM 645 O O . ALA A 1 83 ? -1.785 -11.878 20.784 1.00 95.75 83 ALA A O 1
ATOM 646 N N . LYS A 1 84 ? -3.715 -11.022 20.027 1.00 94.06 84 LYS A N 1
ATOM 647 C CA . LYS A 1 84 ? -4.505 -11.282 21.248 1.00 94.06 84 LYS A CA 1
ATOM 648 C C . LYS A 1 84 ? -5.581 -12.362 21.041 1.00 94.06 84 LYS A C 1
ATOM 650 O O . LYS A 1 84 ? -6.377 -12.610 21.945 1.00 94.06 84 LYS A O 1
ATOM 655 N N . GLY A 1 85 ? -5.627 -12.985 19.860 1.00 94.06 85 GLY A N 1
ATOM 656 C CA . GLY A 1 85 ? -6.767 -13.784 19.412 1.00 94.06 85 GLY A CA 1
ATOM 657 C C . GLY A 1 85 ? -8.044 -12.949 19.226 1.00 94.06 85 GLY A C 1
ATOM 658 O O . GLY A 1 85 ? -8.039 -11.729 19.377 1.00 94.06 85 GLY A O 1
ATOM 659 N N . TYR A 1 86 ? -9.157 -13.617 18.908 1.00 94.81 86 TYR A N 1
ATOM 660 C CA . TYR A 1 86 ? -10.408 -12.947 18.508 1.00 94.81 86 TYR A CA 1
ATOM 661 C C . TYR A 1 86 ? -11.541 -13.029 19.539 1.00 94.81 86 TYR A C 1
ATOM 663 O O . TYR A 1 86 ? -12.520 -12.300 19.421 1.00 94.81 86 TYR A O 1
ATOM 671 N N . LEU A 1 87 ? -11.431 -13.888 20.562 1.00 91.25 87 LEU A N 1
ATOM 672 C CA . LEU A 1 87 ? -12.526 -14.138 21.517 1.00 91.25 87 LEU A CA 1
ATOM 673 C C . LEU A 1 87 ? -12.881 -12.923 22.388 1.00 91.25 87 LEU A C 1
ATOM 675 O O . LEU A 1 87 ? -13.988 -12.854 22.912 1.00 91.25 87 LEU A O 1
ATOM 679 N N . GLY A 1 88 ? -11.957 -11.970 22.545 1.00 89.88 88 GLY A N 1
ATOM 680 C CA . GLY A 1 88 ? -12.198 -10.719 23.271 1.00 89.88 88 GLY A CA 1
ATOM 681 C C . GLY A 1 88 ? -12.868 -9.622 22.438 1.00 89.88 88 GLY A C 1
ATOM 682 O O . GLY A 1 88 ? -13.146 -8.548 22.968 1.00 89.88 88 GLY A O 1
ATOM 683 N N . LEU A 1 89 ? -13.096 -9.853 21.143 1.00 92.62 89 LEU A N 1
ATOM 684 C CA . LEU A 1 89 ? -13.696 -8.878 20.238 1.00 92.62 89 LEU A CA 1
ATOM 685 C C . LEU A 1 89 ? -15.207 -9.071 20.141 1.00 92.62 89 LEU A C 1
ATOM 687 O O . LEU A 1 89 ? -15.744 -10.162 20.333 1.00 92.62 89 LEU A O 1
ATOM 691 N N . ARG A 1 90 ? -15.901 -8.000 19.759 1.00 92.75 90 ARG A N 1
ATOM 692 C CA . ARG A 1 90 ? -17.290 -8.109 19.309 1.00 92.75 90 ARG A CA 1
ATOM 693 C C . ARG A 1 90 ? -17.358 -8.989 18.060 1.00 92.75 90 ARG A C 1
ATOM 695 O O . ARG A 1 90 ? -16.466 -8.932 17.218 1.00 92.75 90 ARG A O 1
ATOM 702 N N . THR A 1 91 ? -18.445 -9.736 17.897 1.00 92.19 91 THR A N 1
ATOM 703 C CA . THR A 1 91 ? -18.631 -10.663 16.768 1.00 92.19 91 THR A CA 1
ATOM 704 C C . THR A 1 91 ? -18.499 -9.998 15.393 1.00 92.19 91 THR A C 1
ATOM 706 O O . THR A 1 91 ? -17.962 -10.611 14.474 1.00 92.19 91 THR A O 1
ATOM 709 N N . ASP A 1 92 ? -18.979 -8.762 15.236 1.00 91.62 92 ASP A N 1
ATOM 710 C CA . ASP A 1 92 ? -18.872 -8.001 13.985 1.00 91.62 92 ASP A CA 1
ATOM 711 C C . ASP A 1 92 ? -17.419 -7.619 13.670 1.00 91.62 92 ASP A C 1
ATOM 713 O O . ASP A 1 92 ? -16.955 -7.820 12.551 1.00 91.62 92 ASP A O 1
ATOM 717 N N . GLU A 1 93 ? -16.671 -7.148 14.668 1.00 93.44 93 GLU A N 1
ATOM 718 C CA . GLU A 1 93 ? -15.244 -6.847 14.515 1.00 93.44 93 GLU A CA 1
ATOM 719 C C . GLU A 1 93 ? -14.404 -8.106 14.280 1.00 93.44 93 GLU A C 1
ATOM 721 O O . GLU A 1 93 ? -13.558 -8.116 13.391 1.00 93.44 93 GLU A O 1
ATOM 726 N N . ALA A 1 94 ? -14.663 -9.186 15.025 1.00 94.88 94 ALA A N 1
ATOM 727 C CA . ALA A 1 94 ? -13.979 -10.463 14.839 1.00 94.88 94 ALA A CA 1
ATOM 728 C C . ALA A 1 94 ? -14.178 -11.003 13.417 1.00 94.88 94 ALA A C 1
ATOM 730 O O . ALA A 1 94 ? -13.232 -11.493 12.806 1.00 94.88 94 ALA A O 1
ATOM 731 N N . ARG A 1 95 ? -15.396 -10.881 12.870 1.00 94.31 95 ARG A N 1
ATOM 732 C CA . ARG A 1 95 ? -15.702 -11.278 11.492 1.00 94.31 95 ARG A CA 1
ATOM 733 C C . ARG A 1 95 ? -14.871 -10.492 10.484 1.00 94.31 95 ARG A C 1
ATOM 735 O O . ARG A 1 95 ? -14.271 -11.117 9.619 1.00 94.31 95 ARG A O 1
ATOM 742 N N . ILE A 1 96 ? -14.822 -9.166 10.619 1.00 93.94 96 ILE A N 1
ATOM 743 C CA . ILE A 1 96 ? -14.033 -8.303 9.732 1.00 93.94 96 ILE A CA 1
ATOM 744 C C . ILE A 1 96 ? -12.548 -8.652 9.816 1.00 93.94 96 ILE A C 1
ATOM 746 O O . ILE A 1 96 ? -11.941 -8.917 8.788 1.00 93.94 96 ILE A O 1
ATOM 750 N N . MET A 1 97 ? -11.979 -8.757 11.020 1.00 95.19 97 MET A N 1
ATOM 751 C CA . MET A 1 97 ? -10.553 -9.070 11.168 1.00 95.19 97 MET A CA 1
ATOM 752 C C . MET A 1 97 ? -10.190 -10.453 10.616 1.00 95.19 97 MET A C 1
ATOM 754 O O . MET A 1 97 ? -9.121 -10.621 10.043 1.00 95.19 97 MET A O 1
ATOM 758 N N . LEU A 1 98 ? -11.061 -11.455 10.779 1.00 96.00 98 LEU A N 1
ATOM 759 C CA . LEU A 1 98 ? -10.850 -12.786 10.202 1.00 96.00 98 LEU A CA 1
ATOM 760 C C . LEU A 1 98 ? -10.972 -12.786 8.673 1.00 96.00 98 LEU A C 1
ATOM 762 O O . LEU A 1 98 ? -10.275 -13.551 8.010 1.00 96.00 98 LEU A O 1
ATOM 766 N N . GLN A 1 99 ? -11.862 -11.962 8.116 1.00 95.25 99 GLN A N 1
ATOM 767 C CA . GLN A 1 99 ? -11.982 -11.791 6.670 1.00 95.25 99 GLN A CA 1
ATOM 768 C C . GLN A 1 99 ? -10.746 -11.113 6.092 1.00 95.25 99 GLN A C 1
ATOM 770 O O . GLN A 1 99 ? -10.175 -11.683 5.169 1.00 95.25 99 GLN A O 1
ATOM 775 N N . GLU A 1 100 ? -10.295 -10.008 6.692 1.00 95.56 100 GLU A N 1
ATOM 776 C CA . GLU A 1 100 ? -9.049 -9.340 6.301 1.00 95.56 100 GLU A CA 1
ATOM 777 C C . GLU A 1 100 ? -7.883 -10.329 6.373 1.00 95.56 100 GLU A C 1
ATOM 779 O O . GLU A 1 100 ? -7.240 -10.582 5.369 1.00 95.56 100 GLU A O 1
ATOM 784 N N . VAL A 1 101 ? -7.682 -11.043 7.489 1.00 97.56 101 VAL A N 1
ATOM 785 C CA . VAL A 1 101 ? -6.589 -12.035 7.592 1.00 97.56 101 VAL A CA 1
ATOM 786 C C . VAL A 1 101 ? -6.627 -13.081 6.477 1.00 97.56 101 VAL A C 1
ATOM 788 O O . VAL A 1 101 ? -5.577 -13.456 5.957 1.00 97.56 101 VAL A O 1
ATOM 791 N N . ARG A 1 102 ? -7.815 -13.563 6.098 1.00 97.31 102 ARG A N 1
ATOM 792 C CA . ARG A 1 102 ? -7.972 -14.523 4.997 1.00 97.31 102 ARG A CA 1
ATOM 793 C C . ARG A 1 102 ? -7.624 -13.897 3.644 1.00 97.31 102 ARG A C 1
ATOM 795 O O . ARG A 1 102 ? -6.962 -14.550 2.845 1.00 97.31 102 ARG A O 1
ATOM 802 N N . GLU A 1 103 ? -8.100 -12.685 3.394 1.00 97.00 103 GLU A N 1
ATOM 803 C CA . GLU A 1 103 ? -7.931 -11.959 2.132 1.00 97.00 103 GLU A CA 1
ATOM 804 C C . GLU A 1 103 ? -6.473 -11.534 1.940 1.00 97.00 103 GLU A C 1
ATOM 806 O O . GLU A 1 103 ? -5.858 -11.934 0.954 1.00 97.00 103 GLU A O 1
ATOM 811 N N . GLU A 1 104 ? -5.875 -10.911 2.954 1.00 97.81 104 GLU A N 1
ATOM 812 C CA . GLU A 1 104 ? -4.471 -10.494 2.949 1.00 97.81 104 GLU A CA 1
ATOM 813 C C . GLU A 1 104 ? -3.498 -11.670 2.867 1.00 97.81 104 GLU A C 1
ATOM 815 O O . GLU A 1 104 ? -2.465 -11.594 2.213 1.00 97.81 104 GLU A O 1
ATOM 820 N N . SER A 1 105 ? -3.824 -12.821 3.464 1.00 98.25 105 SER A N 1
ATOM 821 C CA . SER A 1 105 ? -2.985 -14.015 3.282 1.00 98.25 105 SER A CA 1
ATOM 822 C C . SER A 1 105 ? -2.965 -14.474 1.819 1.00 98.25 105 SER A C 1
ATOM 824 O O . SER A 1 105 ? -1.923 -14.893 1.314 1.00 98.25 105 SER A O 1
ATOM 826 N N . GLY A 1 106 ? -4.108 -14.393 1.128 1.00 98.12 106 GLY A N 1
ATOM 827 C CA . GLY A 1 106 ? -4.203 -14.686 -0.300 1.00 98.12 106 GLY A CA 1
ATOM 828 C C . GLY A 1 106 ? -3.468 -13.649 -1.150 1.00 98.12 106 GLY A C 1
ATOM 829 O O . GLY A 1 106 ? -2.715 -14.024 -2.051 1.00 98.12 106 GLY A O 1
ATOM 830 N N . HIS A 1 107 ? -3.645 -12.360 -0.851 1.00 98.31 107 HIS A N 1
ATOM 831 C CA . HIS A 1 107 ? -2.945 -11.263 -1.523 1.00 98.31 107 HIS A CA 1
ATOM 832 C C . HIS A 1 107 ? -1.426 -11.411 -1.402 1.00 98.31 107 HIS A C 1
ATOM 834 O O . HIS A 1 107 ? -0.731 -11.408 -2.418 1.00 98.31 107 HIS A O 1
ATOM 840 N N . SER A 1 108 ? -0.918 -11.686 -0.200 1.00 98.50 108 SER A N 1
ATOM 841 C CA . SER A 1 108 ? 0.500 -11.946 0.053 1.00 98.50 108 SER A CA 1
ATOM 842 C C . SER A 1 108 ? 1.052 -13.101 -0.787 1.00 98.50 108 SER A C 1
ATOM 844 O O . SER A 1 108 ? 2.140 -12.979 -1.349 1.00 98.50 108 SER A O 1
ATOM 846 N N . LEU A 1 109 ? 0.315 -14.210 -0.935 1.00 98.56 109 LEU A N 1
ATOM 847 C CA . LEU A 1 109 ? 0.730 -15.321 -1.806 1.00 98.56 109 LEU A CA 1
ATOM 848 C C . LEU A 1 109 ? 0.742 -14.917 -3.288 1.00 98.56 109 LEU A C 1
ATOM 850 O O . LEU A 1 109 ? 1.692 -15.224 -4.006 1.00 98.56 109 LEU A O 1
ATOM 854 N N . MET A 1 110 ? -0.273 -14.179 -3.739 1.00 98.56 110 MET A N 1
ATOM 855 C CA . MET A 1 110 ? -0.322 -13.620 -5.094 1.00 98.56 110 MET A CA 1
ATOM 856 C C . MET A 1 110 ? 0.847 -12.651 -5.357 1.00 98.56 110 MET A C 1
ATOM 858 O O . MET A 1 110 ? 1.431 -12.649 -6.442 1.00 98.56 110 MET A O 1
ATOM 862 N N . PHE A 1 111 ? 1.217 -11.836 -4.372 1.00 98.56 111 PHE A N 1
ATOM 863 C CA . PHE A 1 111 ? 2.347 -10.913 -4.444 1.00 98.56 111 PHE A CA 1
ATOM 864 C C . PHE A 1 111 ? 3.694 -11.624 -4.468 1.00 98.56 111 PHE A C 1
ATOM 866 O O . PHE A 1 111 ? 4.571 -11.209 -5.229 1.00 98.56 111 PHE A O 1
ATOM 873 N N . LEU A 1 112 ? 3.851 -12.704 -3.701 1.00 98.12 112 LEU A N 1
ATOM 874 C CA . LEU A 1 112 ? 5.032 -13.563 -3.770 1.00 98.12 112 LEU A CA 1
ATOM 875 C C . LEU A 1 112 ? 5.212 -14.146 -5.175 1.00 98.12 112 LEU A C 1
ATOM 877 O O . LEU A 1 112 ? 6.293 -13.999 -5.741 1.00 98.12 112 LEU A O 1
ATOM 881 N N . GLU A 1 113 ? 4.153 -14.687 -5.782 1.00 97.81 113 GLU A N 1
ATOM 882 C CA . GLU A 1 113 ? 4.202 -15.228 -7.150 1.00 97.81 113 GLU A CA 1
ATOM 883 C C . GLU A 1 113 ? 4.663 -14.166 -8.169 1.00 97.81 113 GLU A C 1
ATOM 885 O O . GLU A 1 113 ? 5.498 -14.432 -9.039 1.00 97.81 113 GLU A O 1
ATOM 890 N N . MET A 1 114 ? 4.176 -12.925 -8.041 1.00 97.75 114 MET A N 1
ATOM 891 C CA . MET A 1 114 ? 4.607 -11.813 -8.897 1.00 97.75 114 MET A CA 1
ATOM 892 C C . MET A 1 114 ? 6.076 -11.433 -8.683 1.00 97.75 114 MET A C 1
ATOM 894 O O . MET A 1 114 ? 6.787 -11.168 -9.655 1.00 97.75 114 MET A O 1
ATOM 898 N N . ILE A 1 115 ? 6.554 -11.419 -7.436 1.00 96.88 115 ILE A N 1
ATOM 899 C CA . ILE A 1 115 ? 7.964 -11.147 -7.112 1.00 96.88 115 ILE A CA 1
ATOM 900 C C . ILE A 1 115 ? 8.874 -12.241 -7.691 1.00 96.88 115 ILE A C 1
ATOM 902 O O . ILE A 1 115 ? 9.926 -11.930 -8.259 1.00 96.88 115 ILE A O 1
ATOM 906 N N . GLU A 1 116 ? 8.469 -13.507 -7.594 1.00 95.56 116 GLU A N 1
ATOM 907 C CA . GLU A 1 116 ? 9.202 -14.639 -8.167 1.00 95.56 116 GLU A CA 1
ATOM 908 C C . GLU A 1 116 ? 9.256 -14.559 -9.694 1.00 95.56 116 GLU A C 1
ATOM 910 O O . GLU A 1 116 ? 10.336 -14.664 -10.278 1.00 95.56 116 GLU A O 1
ATOM 915 N N . ARG A 1 117 ? 8.127 -14.260 -10.349 1.00 94.31 117 ARG A N 1
ATOM 916 C CA . ARG A 1 117 ? 8.059 -14.055 -11.809 1.00 94.31 117 ARG A CA 1
ATOM 917 C C . ARG A 1 117 ? 8.872 -12.871 -12.298 1.00 94.31 117 ARG A C 1
ATOM 919 O O . ARG A 1 117 ? 9.376 -12.895 -13.417 1.00 94.31 117 ARG A O 1
ATOM 926 N N . ALA A 1 118 ? 9.024 -11.844 -11.469 1.00 92.56 118 ALA A N 1
ATOM 927 C CA . ALA A 1 118 ? 9.900 -10.725 -11.776 1.00 92.56 118 ALA A CA 1
ATOM 928 C C . ALA A 1 118 ? 11.395 -11.092 -11.676 1.00 92.56 118 ALA A C 1
ATOM 930 O O . ALA A 1 118 ? 12.236 -10.266 -12.029 1.00 92.56 118 ALA A O 1
ATOM 931 N N . GLY A 1 119 ? 11.740 -12.297 -11.199 1.00 91.75 119 GLY A N 1
ATOM 932 C CA . GLY A 1 119 ? 13.120 -12.719 -10.949 1.00 91.75 119 GLY A CA 1
ATOM 933 C C . GLY A 1 119 ? 13.736 -12.042 -9.722 1.00 91.75 119 GLY A C 1
ATOM 934 O O . GLY A 1 119 ? 14.954 -11.912 -9.634 1.00 91.75 119 GLY A O 1
ATOM 935 N N . LEU A 1 120 ? 12.900 -11.569 -8.790 1.00 92.81 120 LEU A N 1
ATOM 936 C CA . LEU A 1 120 ? 13.303 -10.735 -7.652 1.00 92.81 120 LEU A CA 1
ATOM 937 C C . LEU A 1 120 ? 13.101 -11.436 -6.300 1.00 92.81 120 LEU A C 1
ATOM 939 O O . LEU A 1 120 ? 13.087 -10.788 -5.250 1.00 92.81 120 LEU A O 1
ATOM 943 N N . ALA A 1 121 ? 12.977 -12.765 -6.308 1.00 92.81 121 ALA A N 1
ATOM 944 C CA . ALA A 1 121 ? 12.930 -13.570 -5.095 1.00 92.81 121 ALA A CA 1
ATOM 945 C C . ALA A 1 121 ? 14.156 -13.292 -4.208 1.00 92.81 121 ALA A C 1
ATOM 947 O O . ALA A 1 121 ? 15.292 -13.263 -4.681 1.00 92.81 121 ALA A O 1
ATOM 948 N N . ASN A 1 122 ? 13.925 -13.102 -2.907 1.00 90.38 122 ASN A N 1
ATOM 949 C CA . ASN A 1 122 ? 14.957 -12.794 -1.905 1.00 90.38 122 ASN A CA 1
ATOM 950 C C . ASN A 1 122 ? 15.717 -11.467 -2.119 1.00 90.38 122 ASN A C 1
ATOM 952 O O . ASN A 1 122 ? 16.711 -11.209 -1.437 1.00 90.38 122 ASN A O 1
ATOM 956 N N . VAL A 1 123 ? 15.258 -10.596 -3.022 1.00 91.81 123 VAL A N 1
ATOM 957 C CA . VAL A 1 123 ? 15.841 -9.263 -3.218 1.00 91.81 123 VAL A CA 1
ATOM 958 C C . VAL A 1 123 ? 15.228 -8.277 -2.214 1.00 91.81 123 VAL A C 1
ATOM 960 O O . VAL A 1 123 ? 14.009 -8.252 -2.038 1.00 91.81 123 VAL A O 1
ATOM 963 N N . PRO A 1 124 ? 16.023 -7.406 -1.561 1.00 91.19 124 PRO A N 1
ATOM 964 C CA . PRO A 1 124 ? 15.486 -6.346 -0.712 1.00 91.19 124 PRO A CA 1
ATOM 965 C C . PRO A 1 124 ? 14.826 -5.247 -1.565 1.00 91.19 124 PRO A C 1
ATOM 967 O O . PRO A 1 124 ? 15.457 -4.270 -1.988 1.00 91.19 124 PRO A O 1
ATOM 970 N N . LEU A 1 125 ? 13.529 -5.427 -1.819 1.00 94.12 125 LEU A N 1
ATOM 971 C CA . LEU A 1 125 ? 12.728 -4.555 -2.678 1.00 94.12 125 LEU A CA 1
ATOM 972 C C . LEU A 1 125 ? 12.288 -3.262 -1.996 1.00 94.12 125 LEU A C 1
ATOM 974 O O . LEU A 1 125 ? 12.075 -2.274 -2.684 1.00 94.12 125 LEU A O 1
ATOM 978 N N . LEU A 1 126 ? 12.187 -3.198 -0.672 1.00 95.56 126 LEU A N 1
ATOM 979 C CA . LEU A 1 126 ? 11.789 -1.971 0.024 1.00 95.56 126 LEU A CA 1
ATOM 980 C C . LEU A 1 126 ? 12.996 -1.175 0.522 1.00 95.56 126 LEU A C 1
ATOM 982 O O . LEU A 1 126 ? 14.077 -1.714 0.757 1.00 95.56 126 LEU A O 1
ATOM 986 N N . GLY A 1 127 ? 12.803 0.134 0.689 1.00 93.38 127 GLY A N 1
ATOM 987 C CA . GLY A 1 127 ? 13.742 0.978 1.424 1.00 93.38 127 GLY A CA 1
ATOM 988 C C . GLY A 1 127 ? 13.759 0.659 2.925 1.00 93.38 127 GLY A C 1
ATOM 989 O O . GLY A 1 127 ? 13.321 -0.394 3.376 1.00 93.38 127 GLY A O 1
ATOM 990 N N . SER A 1 128 ? 14.273 1.583 3.738 1.00 94.19 128 SER A N 1
ATOM 991 C CA . SER A 1 128 ? 14.365 1.361 5.187 1.00 94.19 128 SER A CA 1
ATOM 992 C C . SER A 1 128 ? 12.979 1.349 5.846 1.00 94.19 128 SER A C 1
ATOM 994 O O . SER A 1 128 ? 12.389 2.404 6.080 1.00 94.19 128 SER A O 1
ATOM 996 N N . THR A 1 129 ? 12.481 0.157 6.181 1.00 96.75 129 THR A N 1
ATOM 997 C CA . THR A 1 129 ? 11.191 -0.053 6.864 1.00 96.75 129 THR A CA 1
ATOM 998 C C . THR A 1 129 ? 11.320 -0.231 8.377 1.00 96.75 129 THR A C 1
ATOM 1000 O O . THR A 1 129 ? 10.326 -0.104 9.082 1.00 96.75 129 THR A O 1
ATOM 1003 N N . GLY A 1 130 ? 12.527 -0.458 8.913 1.00 97.56 130 GLY A N 1
ATOM 1004 C CA . GLY A 1 130 ? 12.738 -0.895 10.303 1.00 97.56 130 GLY A CA 1
ATOM 1005 C C . GLY A 1 130 ? 12.057 -0.038 11.378 1.00 97.56 130 GLY A C 1
ATOM 1006 O O . GLY A 1 130 ? 11.428 -0.582 12.281 1.00 97.56 130 GLY A O 1
ATOM 1007 N N . LEU A 1 131 ? 12.109 1.295 11.261 1.00 97.38 131 LEU A N 1
ATOM 1008 C CA . LEU A 1 131 ? 11.409 2.189 12.195 1.00 97.38 131 LEU A CA 1
ATOM 1009 C C . LEU A 1 131 ? 9.883 2.054 12.089 1.00 97.38 131 LEU A C 1
ATOM 1011 O O . LEU A 1 131 ? 9.203 2.035 13.109 1.00 97.38 131 LEU A O 1
ATOM 1015 N N . LEU A 1 132 ? 9.345 1.964 10.870 1.00 97.81 132 LEU A N 1
ATOM 1016 C CA . LEU A 1 132 ? 7.905 1.835 10.638 1.00 97.81 132 LEU A CA 1
ATOM 1017 C C . LEU A 1 132 ? 7.395 0.483 11.143 1.00 97.81 132 LEU A C 1
ATOM 1019 O O . LEU A 1 132 ? 6.397 0.451 11.853 1.00 97.81 132 LEU A O 1
ATOM 1023 N N . THR A 1 133 ? 8.127 -0.599 10.864 1.00 98.06 133 THR A N 1
ATOM 1024 C CA . THR A 1 133 ? 7.861 -1.944 11.396 1.00 98.06 133 THR A CA 1
ATOM 1025 C C . THR A 1 133 ? 7.869 -1.933 12.924 1.00 98.06 133 THR A C 1
ATOM 1027 O O . THR A 1 133 ? 6.950 -2.460 13.546 1.00 98.06 133 THR A O 1
ATOM 1030 N N . TRP A 1 134 ? 8.871 -1.296 13.545 1.00 98.19 134 TRP A N 1
ATOM 1031 C CA . TRP A 1 134 ? 8.950 -1.189 15.003 1.00 98.19 134 TRP A CA 1
ATOM 1032 C C . TRP A 1 134 ? 7.747 -0.436 15.578 1.00 98.19 134 TRP A C 1
ATOM 1034 O O . TRP A 1 134 ? 7.118 -0.934 16.507 1.00 98.19 134 TRP A O 1
ATOM 1044 N N . ILE A 1 135 ? 7.375 0.716 15.006 1.00 97.19 135 ILE A N 1
ATOM 1045 C CA . ILE A 1 135 ? 6.195 1.478 15.445 1.00 97.19 135 ILE A CA 1
ATOM 1046 C C . ILE A 1 135 ? 4.927 0.634 15.292 1.00 97.19 135 ILE A C 1
ATOM 1048 O O . ILE A 1 135 ? 4.179 0.497 16.257 1.00 97.19 135 ILE A O 1
ATOM 1052 N N . ALA A 1 136 ? 4.704 0.032 14.120 1.00 96.31 136 ALA A N 1
ATOM 1053 C CA . ALA A 1 136 ? 3.534 -0.802 13.847 1.00 96.31 136 ALA A CA 1
ATOM 1054 C C . ALA A 1 136 ? 3.403 -1.960 14.850 1.00 96.31 136 ALA A C 1
ATOM 1056 O O . ALA A 1 136 ? 2.309 -2.218 15.348 1.00 96.31 136 ALA A O 1
ATOM 1057 N N . GLY A 1 137 ? 4.528 -2.578 15.230 1.00 96.50 137 GLY A N 1
ATOM 1058 C CA . GLY A 1 137 ? 4.604 -3.616 16.262 1.00 96.50 137 GLY A CA 1
ATOM 1059 C C . GLY A 1 137 ? 4.069 -3.199 17.639 1.00 96.50 137 GLY A C 1
ATOM 1060 O O . GLY A 1 137 ? 3.598 -4.048 18.391 1.00 96.50 137 GLY A O 1
ATOM 1061 N N . HIS A 1 138 ? 4.100 -1.902 17.959 1.00 96.00 138 HIS A N 1
ATOM 1062 C CA . HIS A 1 138 ? 3.654 -1.355 19.246 1.00 96.00 138 HIS A CA 1
ATOM 1063 C C . HIS A 1 138 ? 2.252 -0.736 19.199 1.00 96.00 138 HIS A C 1
ATOM 1065 O O . HIS A 1 138 ? 1.708 -0.380 20.245 1.00 96.00 138 HIS A O 1
ATOM 1071 N N . LEU A 1 139 ? 1.647 -0.598 18.016 1.00 96.25 139 LEU A N 1
ATOM 1072 C CA . LEU A 1 139 ? 0.287 -0.085 17.895 1.00 96.25 139 LEU A CA 1
ATOM 1073 C C . LEU A 1 139 ? -0.730 -1.168 18.286 1.00 96.25 139 LEU A C 1
ATOM 1075 O O . LEU A 1 139 ? -0.598 -2.346 17.936 1.00 96.25 139 LEU A O 1
ATOM 1079 N N . ASP A 1 140 ? -1.749 -0.770 19.046 1.00 95.00 140 ASP A N 1
ATOM 1080 C CA . ASP A 1 140 ? -2.841 -1.647 19.473 1.00 95.00 140 ASP A CA 1
ATOM 1081 C C . ASP A 1 140 ? -4.006 -1.540 18.477 1.00 95.00 140 ASP A C 1
ATOM 1083 O O . ASP A 1 140 ? -4.486 -0.424 18.267 1.00 95.00 140 ASP A O 1
ATOM 1087 N N . PRO A 1 141 ? -4.516 -2.650 17.906 1.00 95.06 141 PRO A N 1
ATOM 1088 C CA . PRO A 1 141 ? -5.731 -2.637 17.090 1.00 95.06 141 PRO A CA 1
ATOM 1089 C C . PRO A 1 141 ? -6.967 -2.059 17.788 1.00 95.06 141 PRO A C 1
ATOM 1091 O O . PRO A 1 141 ? -7.915 -1.655 17.118 1.00 95.06 141 PRO A O 1
ATOM 1094 N N . ALA A 1 142 ? -6.982 -1.980 19.122 1.00 92.88 142 ALA A N 1
ATOM 1095 C CA . ALA A 1 142 ? -8.035 -1.277 19.854 1.00 92.88 142 ALA A CA 1
ATOM 1096 C C . ALA A 1 142 ? -7.926 0.260 19.760 1.00 92.88 142 ALA A C 1
ATOM 1098 O O . ALA A 1 142 ? -8.899 0.956 20.047 1.00 92.88 142 ALA A O 1
ATOM 1099 N N . GLY A 1 143 ? -6.761 0.791 19.377 1.00 93.94 143 GLY A N 1
ATOM 1100 C CA . GLY A 1 143 ? -6.461 2.217 19.324 1.00 93.94 143 GLY A CA 1
ATOM 1101 C C . GLY A 1 143 ? -6.687 2.852 17.943 1.00 93.94 143 GLY A C 1
ATOM 1102 O O . GLY A 1 143 ? -6.543 2.191 16.913 1.00 93.94 143 GLY A O 1
ATOM 1103 N N . PRO A 1 144 ? -7.015 4.154 17.889 1.00 95.19 144 PRO A N 1
ATOM 1104 C CA . PRO A 1 144 ? -7.225 4.877 16.634 1.00 95.19 144 PRO A CA 1
ATOM 1105 C C . PRO A 1 144 ? -5.943 5.064 15.810 1.00 95.19 144 PRO A C 1
ATOM 1107 O O . PRO A 1 144 ? -6.015 5.072 14.586 1.00 95.19 144 PRO A O 1
ATOM 1110 N N . GLU A 1 145 ? -4.767 5.177 16.434 1.00 95.50 145 GLU A N 1
ATOM 1111 C CA . GLU A 1 145 ? -3.496 5.356 15.717 1.00 95.50 145 GLU A CA 1
ATOM 1112 C C . GLU A 1 145 ? -3.176 4.160 14.815 1.00 95.50 145 GLU A C 1
ATOM 1114 O O . GLU A 1 145 ? -2.661 4.349 13.717 1.00 95.50 145 GLU A O 1
ATOM 1119 N N . PHE A 1 146 ? -3.526 2.943 15.246 1.00 96.81 146 PHE A N 1
ATOM 1120 C CA . PHE A 1 146 ? -3.380 1.738 14.431 1.00 96.81 146 PHE A CA 1
ATOM 1121 C C . PHE A 1 146 ? -4.194 1.844 13.140 1.00 96.81 146 PHE A C 1
ATOM 1123 O O . PHE A 1 146 ? -3.636 1.749 12.052 1.00 96.81 146 PHE A O 1
ATOM 1130 N N . TRP A 1 147 ? -5.493 2.129 13.248 1.00 96.44 147 TRP A N 1
ATOM 1131 C CA . TRP A 1 147 ? -6.378 2.213 12.083 1.00 96.44 147 TRP A CA 1
ATOM 1132 C C . TRP A 1 147 ? -6.105 3.424 11.200 1.00 96.44 147 TRP A C 1
ATOM 1134 O O . TRP A 1 147 ? -6.324 3.354 9.996 1.00 96.44 147 TRP A O 1
ATOM 1144 N N . ALA A 1 148 ? -5.570 4.511 11.762 1.00 96.19 148 ALA A N 1
ATOM 1145 C CA . ALA A 1 148 ? -5.052 5.612 10.962 1.00 96.19 148 ALA A CA 1
ATOM 1146 C C . ALA A 1 148 ? -3.853 5.170 10.109 1.00 96.19 148 ALA A C 1
ATOM 1148 O O . ALA A 1 148 ? -3.789 5.519 8.934 1.00 96.19 148 ALA A O 1
ATOM 1149 N N . MET A 1 149 ? -2.930 4.382 10.670 1.00 96.38 149 MET A N 1
ATOM 1150 C CA . MET A 1 149 ? -1.779 3.855 9.929 1.00 96.38 149 MET A CA 1
ATOM 1151 C C . MET A 1 149 ? -2.184 2.814 8.879 1.00 96.38 149 MET A C 1
ATOM 1153 O O . MET A 1 149 ? -1.689 2.908 7.759 1.00 96.38 149 MET A O 1
ATOM 1157 N N . VAL A 1 150 ? -3.103 1.894 9.201 1.00 97.19 150 VAL A N 1
ATOM 1158 C CA . VAL A 1 150 ? -3.679 0.938 8.231 1.00 97.19 150 VAL A CA 1
ATOM 1159 C C . VAL A 1 150 ? -4.330 1.699 7.081 1.00 97.19 150 VAL A C 1
ATOM 1161 O O . VAL A 1 150 ? -3.947 1.523 5.933 1.00 97.19 150 VAL A O 1
ATOM 1164 N N . TYR A 1 151 ? -5.217 2.653 7.386 1.00 97.06 151 TYR A N 1
ATOM 1165 C CA . TYR A 1 151 ? -5.886 3.454 6.363 1.00 97.06 151 TYR A CA 1
ATOM 1166 C C . TYR A 1 151 ? -4.897 4.196 5.449 1.00 97.06 151 TYR A C 1
ATOM 1168 O O . TYR A 1 151 ? -5.103 4.236 4.239 1.00 97.06 151 TYR A O 1
ATOM 1176 N N . ILE A 1 152 ? -3.822 4.779 5.997 1.00 96.62 152 ILE A N 1
ATOM 1177 C CA . ILE A 1 152 ? -2.771 5.422 5.191 1.00 96.62 152 ILE A CA 1
ATOM 1178 C C . ILE A 1 152 ? -2.065 4.404 4.295 1.00 96.62 152 ILE A C 1
ATOM 1180 O O . ILE A 1 152 ? -1.847 4.708 3.124 1.00 96.62 152 ILE A O 1
ATOM 1184 N N . GLY A 1 153 ? -1.691 3.248 4.850 1.00 96.69 153 GLY A N 1
ATOM 1185 C CA . GLY A 1 153 ? -1.016 2.169 4.135 1.00 96.69 153 GLY A CA 1
ATOM 1186 C C . GLY A 1 153 ? -1.816 1.734 2.916 1.00 96.69 153 GLY A C 1
ATOM 1187 O O . GLY A 1 153 ? -1.358 1.976 1.797 1.00 96.69 153 GLY A O 1
ATOM 1188 N N . GLU A 1 154 ? -3.031 1.227 3.151 1.00 96.12 154 GLU A N 1
ATOM 1189 C CA . GLU A 1 154 ? -3.918 0.715 2.099 1.00 96.12 154 GLU A CA 1
ATOM 1190 C C . GLU A 1 154 ? -4.262 1.787 1.071 1.00 96.12 154 GLU A C 1
ATOM 1192 O O . GLU A 1 154 ? -4.160 1.584 -0.134 1.00 96.12 154 GLU A O 1
ATOM 1197 N N . T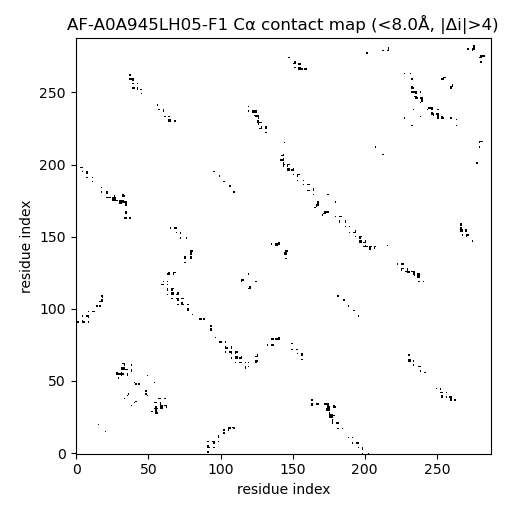HR A 1 155 ? -4.608 2.995 1.526 1.00 96.94 155 THR A N 1
ATOM 1198 C CA . THR A 1 155 ? -5.021 4.057 0.600 1.00 96.94 155 THR A CA 1
ATOM 1199 C C . THR A 1 155 ? -3.885 4.457 -0.342 1.00 96.94 155 THR A C 1
ATOM 1201 O O . THR A 1 155 ? -4.133 4.751 -1.510 1.00 96.94 155 THR A O 1
ATOM 1204 N N . VAL A 1 156 ? -2.636 4.508 0.132 1.00 97.12 156 VAL A N 1
ATOM 1205 C CA . VAL A 1 156 ? -1.495 4.923 -0.699 1.00 97.12 156 VAL A CA 1
ATOM 1206 C C . VAL A 1 156 ? -1.161 3.874 -1.755 1.00 97.12 156 VAL A C 1
ATOM 1208 O O . VAL A 1 156 ? -0.940 4.242 -2.914 1.00 97.12 156 VAL A O 1
ATOM 1211 N N . THR A 1 157 ? -1.096 2.599 -1.369 1.00 96.06 157 THR A N 1
ATOM 1212 C CA . THR A 1 157 ? -0.793 1.487 -2.282 1.00 96.06 157 THR A CA 1
ATOM 1213 C C . THR A 1 157 ? -1.931 1.276 -3.276 1.00 96.06 157 THR A C 1
ATOM 1215 O O . THR A 1 157 ? -1.673 1.225 -4.481 1.00 96.06 157 THR A O 1
ATOM 1218 N N . ASP A 1 158 ? -3.183 1.291 -2.814 1.00 97.19 158 ASP A N 1
ATOM 1219 C CA . ASP A 1 158 ? -4.362 1.184 -3.675 1.00 97.19 158 ASP A CA 1
ATOM 1220 C C . ASP A 1 158 ? -4.474 2.370 -4.642 1.00 97.19 158 ASP A C 1
ATOM 1222 O O . ASP A 1 158 ? -4.711 2.190 -5.834 1.00 97.19 158 ASP A O 1
ATOM 1226 N N . THR A 1 159 ? -4.181 3.599 -4.194 1.00 97.44 159 THR A N 1
ATOM 1227 C CA . THR A 1 159 ? -4.174 4.765 -5.097 1.00 97.44 159 THR A CA 1
ATOM 1228 C C . THR A 1 159 ? -3.121 4.625 -6.201 1.00 97.44 159 THR A C 1
ATOM 1230 O O . THR A 1 159 ? -3.350 5.075 -7.329 1.00 97.44 159 THR A O 1
ATOM 1233 N N . PHE A 1 160 ? -1.969 4.008 -5.920 1.00 96.88 160 PHE A N 1
ATOM 1234 C CA . PHE A 1 160 ? -0.979 3.710 -6.957 1.00 96.88 160 PHE A CA 1
ATOM 1235 C C . PHE A 1 160 ? -1.532 2.689 -7.964 1.00 96.88 160 PHE A C 1
ATOM 1237 O O . PHE A 1 160 ? -1.476 2.932 -9.172 1.00 96.88 160 PHE A O 1
ATOM 1244 N N . ALA A 1 161 ? -2.113 1.587 -7.480 1.00 96.38 161 ALA A N 1
ATOM 1245 C CA . ALA A 1 161 ? -2.725 0.555 -8.318 1.00 96.38 161 ALA A CA 1
ATOM 1246 C C . ALA A 1 161 ? -3.856 1.119 -9.194 1.00 96.38 161 ALA A C 1
ATOM 1248 O O . ALA A 1 161 ? -3.879 0.915 -10.409 1.00 96.38 161 ALA A O 1
ATOM 1249 N N . LEU A 1 162 ? -4.740 1.929 -8.610 1.00 96.69 162 LEU A N 1
ATOM 1250 C CA . LEU A 1 162 ? -5.814 2.633 -9.304 1.00 96.69 162 LEU A CA 1
ATOM 1251 C C . LEU A 1 162 ? -5.305 3.560 -10.401 1.00 96.69 162 LEU A C 1
ATOM 1253 O O . LEU A 1 162 ? -5.902 3.620 -11.474 1.00 96.69 162 LEU A O 1
ATOM 1257 N N . LYS A 1 163 ? -4.204 4.281 -10.166 1.00 96.12 163 LYS A N 1
ATOM 1258 C CA . LYS A 1 163 ? -3.585 5.109 -11.209 1.00 96.12 163 LYS A CA 1
ATOM 1259 C C . LYS A 1 163 ? -3.117 4.259 -12.382 1.00 96.12 163 LYS A C 1
ATOM 1261 O O . LYS A 1 163 ? -3.368 4.649 -13.518 1.00 96.12 163 LYS A O 1
ATOM 1266 N N . ALA A 1 164 ? -2.500 3.106 -12.126 1.00 96.44 164 ALA A N 1
ATOM 1267 C CA . ALA A 1 164 ? -2.106 2.181 -13.186 1.00 96.44 164 ALA A CA 1
ATOM 1268 C C . ALA A 1 164 ? -3.327 1.661 -13.960 1.00 96.44 164 ALA A C 1
ATOM 1270 O O . ALA A 1 164 ? -3.372 1.772 -15.183 1.00 96.44 164 ALA A O 1
ATOM 1271 N N . LEU A 1 165 ? -4.365 1.201 -13.256 1.00 97.00 165 LEU A N 1
ATOM 1272 C CA . LEU A 1 165 ? -5.613 0.738 -13.870 1.00 97.00 165 LEU A CA 1
ATOM 1273 C C . LEU A 1 165 ? -6.318 1.835 -14.673 1.00 97.00 165 LEU A C 1
ATOM 1275 O O . LEU A 1 165 ? -6.890 1.556 -15.724 1.00 97.00 165 LEU A O 1
ATOM 1279 N N . LYS A 1 166 ? -6.258 3.086 -14.211 1.00 96.69 166 LYS A N 1
ATOM 1280 C CA . LYS A 1 166 ? -6.804 4.237 -14.928 1.00 96.69 166 LYS A CA 1
ATOM 1281 C C . LYS A 1 166 ? -6.124 4.418 -16.285 1.00 96.69 166 LYS A C 1
ATOM 1283 O O . LYS A 1 166 ? -6.823 4.555 -17.281 1.00 96.69 166 LYS A O 1
ATOM 1288 N N . ARG A 1 167 ? -4.787 4.342 -16.344 1.00 95.50 167 ARG A N 1
ATOM 1289 C CA . ARG A 1 167 ? -4.045 4.411 -17.618 1.00 95.50 167 ARG A CA 1
ATOM 1290 C C . ARG A 1 167 ? -4.440 3.295 -18.577 1.00 95.50 167 ARG A C 1
ATOM 1292 O O . ARG A 1 167 ? -4.563 3.529 -19.771 1.00 95.50 167 ARG A O 1
ATOM 1299 N N . VAL A 1 168 ? -4.678 2.095 -18.055 1.00 94.94 168 VAL A N 1
ATOM 1300 C CA . VAL A 1 168 ? -5.110 0.952 -18.870 1.00 94.94 168 VAL A CA 1
ATOM 1301 C C . VAL A 1 168 ? -6.523 1.165 -19.425 1.00 94.94 168 VAL A C 1
ATOM 1303 O O . VAL A 1 168 ? -6.763 0.923 -20.603 1.00 94.94 168 VAL A O 1
ATOM 1306 N N . ARG A 1 169 ? -7.473 1.617 -18.593 1.00 94.88 169 ARG A N 1
ATOM 1307 C CA . ARG A 1 169 ? -8.891 1.743 -18.981 1.00 94.88 169 ARG A CA 1
ATOM 1308 C C . ARG A 1 169 ? -9.199 2.982 -19.816 1.00 94.88 169 ARG A C 1
ATOM 1310 O O . ARG A 1 169 ? -10.010 2.894 -20.730 1.00 94.88 169 ARG A O 1
ATOM 1317 N N . GLU A 1 170 ? -8.627 4.126 -19.453 1.00 94.00 170 GLU A N 1
ATOM 1318 C CA . GLU A 1 170 ? -8.968 5.424 -20.049 1.00 94.00 170 GLU A CA 1
ATOM 1319 C C . GLU A 1 170 ? -7.992 5.819 -21.158 1.00 94.00 170 GLU A C 1
ATOM 1321 O O . GLU A 1 170 ? -8.422 6.320 -22.193 1.00 94.00 170 GLU A O 1
ATOM 1326 N N . ASP A 1 171 ? -6.697 5.553 -20.964 1.00 91.56 171 ASP A N 1
ATOM 1327 C CA . ASP A 1 171 ? -5.643 6.004 -21.882 1.00 91.56 171 ASP A CA 1
ATOM 1328 C C . ASP A 1 171 ? -5.161 4.892 -22.835 1.00 91.56 171 ASP A C 1
ATOM 1330 O O . ASP A 1 171 ? -4.302 5.133 -23.681 1.00 91.56 171 ASP A O 1
ATOM 1334 N N . GLY A 1 172 ? -5.700 3.672 -22.708 1.00 90.88 172 GLY A N 1
ATOM 1335 C CA . GLY A 1 172 ? -5.362 2.531 -23.564 1.00 90.88 172 GLY A CA 1
ATOM 1336 C C . GLY A 1 172 ? -3.948 1.981 -23.359 1.00 90.88 172 GLY A C 1
ATOM 1337 O O . GLY A 1 172 ? -3.400 1.368 -24.270 1.00 90.88 172 GLY A O 1
ATOM 1338 N N . ALA A 1 173 ? -3.333 2.205 -22.191 1.00 90.44 173 ALA A N 1
ATOM 1339 C CA . ALA A 1 173 ? -2.010 1.663 -21.897 1.00 90.44 173 ALA A CA 1
ATOM 1340 C C . ALA A 1 173 ? -2.034 0.124 -21.881 1.00 90.44 173 ALA A C 1
ATOM 1342 O O . ALA A 1 173 ? -2.780 -0.486 -21.111 1.00 90.44 173 ALA A O 1
ATOM 1343 N N . GLU A 1 174 ? -1.182 -0.501 -22.691 1.00 92.44 174 GLU A N 1
ATOM 1344 C CA . GLU A 1 174 ? -1.028 -1.955 -22.723 1.00 92.44 174 GLU A CA 1
ATOM 1345 C C . GLU A 1 174 ? -0.019 -2.409 -21.661 1.00 92.44 174 GLU A C 1
ATOM 1347 O O . GLU A 1 174 ? 1.140 -1.987 -21.653 1.00 92.44 174 GLU A O 1
ATOM 1352 N N . ILE A 1 175 ? -0.474 -3.271 -20.752 1.00 96.50 175 ILE A N 1
ATOM 1353 C CA . ILE A 1 175 ? 0.363 -3.934 -19.748 1.00 96.50 175 ILE A CA 1
ATOM 1354 C C . ILE A 1 175 ? 0.119 -5.444 -19.781 1.00 96.50 175 ILE A C 1
ATOM 1356 O O . ILE A 1 175 ? -0.931 -5.896 -20.240 1.00 96.50 175 ILE A O 1
ATOM 1360 N N . CYS A 1 176 ? 1.064 -6.200 -19.226 1.00 97.25 176 CYS A N 1
ATOM 1361 C CA . CYS A 1 176 ? 0.984 -7.639 -19.015 1.00 97.25 176 CYS A CA 1
ATOM 1362 C C . CYS A 1 176 ? -0.392 -8.030 -18.432 1.00 97.25 176 CYS A C 1
ATOM 1364 O O . CYS A 1 176 ? -0.778 -7.492 -17.384 1.00 97.25 176 CYS A O 1
ATOM 1366 N N . PRO A 1 177 ? -1.132 -8.970 -19.058 1.00 97.00 177 PRO A N 1
ATOM 1367 C CA . PRO A 1 177 ? -2.472 -9.345 -18.610 1.00 97.00 177 PRO A CA 1
ATOM 1368 C C . PRO A 1 177 ? -2.510 -9.830 -17.160 1.00 97.00 177 PRO A C 1
ATOM 1370 O O . PRO A 1 177 ? -3.434 -9.487 -16.426 1.00 97.00 177 PRO A O 1
ATOM 1373 N N . VAL A 1 178 ? -1.493 -10.576 -16.717 1.00 97.88 178 VAL A N 1
ATOM 1374 C CA . VAL A 1 178 ? -1.369 -11.013 -15.317 1.00 97.88 178 VAL A CA 1
ATOM 1375 C C . VAL A 1 178 ? -1.214 -9.820 -14.373 1.00 97.88 178 VAL A C 1
ATOM 1377 O O . VAL A 1 178 ? -1.910 -9.748 -13.364 1.00 97.88 178 VAL A O 1
ATOM 1380 N N . ALA A 1 179 ? -0.371 -8.840 -14.715 1.00 98.06 179 ALA A N 1
ATOM 1381 C CA . ALA A 1 179 ? -0.200 -7.638 -13.898 1.00 98.06 179 ALA A CA 1
ATOM 1382 C C . ALA A 1 179 ? -1.517 -6.855 -13.771 1.00 98.06 179 ALA A C 1
ATOM 1384 O O . ALA A 1 179 ? -1.881 -6.418 -12.679 1.00 98.06 179 ALA A O 1
ATOM 1385 N N . ARG A 1 180 ? -2.282 -6.742 -14.865 1.00 97.75 180 ARG A N 1
ATOM 1386 C CA . ARG A 1 180 ? -3.625 -6.150 -14.842 1.00 97.75 180 ARG A CA 1
ATOM 1387 C C . ARG A 1 180 ? -4.576 -6.923 -13.921 1.00 97.75 180 ARG A C 1
ATOM 1389 O O . ARG A 1 180 ? -5.240 -6.290 -13.104 1.00 97.75 180 ARG A O 1
ATOM 1396 N N . GLN A 1 181 ? -4.639 -8.251 -14.042 1.00 97.69 181 GLN A N 1
ATOM 1397 C CA . GLN A 1 181 ? -5.509 -9.096 -13.212 1.00 97.69 181 GLN A CA 1
ATOM 1398 C C . GLN A 1 181 ? -5.193 -8.941 -11.719 1.00 97.69 181 GLN A C 1
ATOM 1400 O O . GLN A 1 181 ? -6.113 -8.757 -10.926 1.00 97.69 181 GLN A O 1
ATOM 1405 N N . VAL A 1 182 ? -3.909 -8.938 -11.344 1.00 98.12 182 VAL A N 1
ATOM 1406 C CA . VAL A 1 182 ? -3.454 -8.711 -9.960 1.00 98.12 182 VAL A CA 1
ATOM 1407 C C . VAL A 1 182 ? -3.950 -7.364 -9.433 1.00 98.12 182 VAL A C 1
ATOM 1409 O O . VAL A 1 182 ? -4.541 -7.307 -8.357 1.00 98.12 182 VAL A O 1
ATOM 1412 N N . LEU A 1 183 ? -3.760 -6.282 -10.198 1.00 97.88 183 LEU A N 1
ATOM 1413 C CA . LEU A 1 183 ? -4.208 -4.945 -9.796 1.00 97.88 183 LEU A CA 1
ATOM 1414 C C . LEU A 1 183 ? -5.736 -4.872 -9.649 1.00 97.88 183 LEU A C 1
ATOM 1416 O O . LEU A 1 183 ? -6.228 -4.259 -8.706 1.00 97.88 183 LEU A O 1
ATOM 1420 N N . GLU A 1 184 ? -6.493 -5.471 -10.574 1.00 96.31 184 GLU A N 1
ATOM 1421 C CA . GLU A 1 184 ? -7.963 -5.470 -10.540 1.00 96.31 184 GLU A CA 1
ATOM 1422 C C . GLU A 1 184 ? -8.525 -6.273 -9.364 1.00 96.31 184 GLU A C 1
ATOM 1424 O O . GLU A 1 184 ? -9.460 -5.812 -8.707 1.00 96.31 184 GLU A O 1
ATOM 1429 N N . LEU A 1 185 ? -7.968 -7.460 -9.109 1.00 95.38 185 LEU A N 1
ATOM 1430 C CA . LEU A 1 185 ? -8.398 -8.329 -8.017 1.00 95.38 185 LEU A CA 1
ATOM 1431 C C . LEU A 1 185 ? -8.096 -7.696 -6.661 1.00 95.38 185 LEU A C 1
ATOM 1433 O O . LEU A 1 185 ? -9.013 -7.575 -5.854 1.00 95.38 185 LEU A O 1
ATOM 1437 N N . HIS A 1 186 ? -6.862 -7.228 -6.457 1.00 96.62 186 HIS A N 1
ATOM 1438 C CA . HIS A 1 186 ? -6.456 -6.594 -5.206 1.00 96.62 186 HIS A CA 1
ATOM 1439 C C . HIS A 1 186 ? -7.302 -5.351 -4.907 1.00 96.62 186 HIS A C 1
ATOM 1441 O O . HIS A 1 186 ? -7.922 -5.260 -3.854 1.00 96.62 186 HIS A O 1
ATOM 1447 N N . HIS A 1 187 ? -7.439 -4.436 -5.877 1.00 95.31 187 HIS A N 1
ATOM 1448 C CA . HIS A 1 187 ? -8.214 -3.203 -5.697 1.00 95.31 187 HIS A CA 1
ATOM 1449 C C . HIS A 1 187 ? -9.670 -3.459 -5.266 1.00 95.31 187 HIS A C 1
ATOM 1451 O O . HIS A 1 187 ? -10.236 -2.727 -4.450 1.00 95.31 187 HIS A O 1
ATOM 1457 N N . ARG A 1 188 ? -10.305 -4.497 -5.827 1.00 92.31 188 ARG A N 1
ATOM 1458 C CA . ARG A 1 188 ? -11.695 -4.838 -5.502 1.00 92.31 188 ARG A CA 1
ATOM 1459 C C . ARG A 1 188 ? -11.864 -5.147 -4.014 1.00 92.31 188 ARG A C 1
ATOM 1461 O O . ARG A 1 188 ? -12.873 -4.748 -3.426 1.00 92.31 188 ARG A O 1
ATOM 1468 N N . ASP A 1 189 ? -10.906 -5.859 -3.438 1.00 92.38 189 ASP A N 1
ATOM 1469 C CA . ASP A 1 189 ? -10.966 -6.315 -2.055 1.00 92.38 189 ASP A CA 1
ATOM 1470 C C . ASP A 1 189 ? -10.469 -5.194 -1.110 1.00 92.38 189 ASP A C 1
ATOM 1472 O 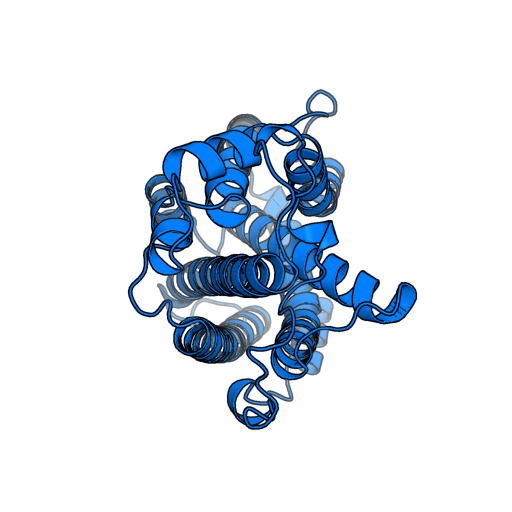O . ASP A 1 189 ? -11.142 -4.893 -0.117 1.00 92.38 189 ASP A O 1
ATOM 1476 N N . GLU A 1 190 ? -9.453 -4.426 -1.524 1.00 93.69 190 GLU A N 1
ATOM 1477 C CA . GLU A 1 190 ? -8.938 -3.249 -0.804 1.00 93.69 190 GLU A CA 1
ATOM 1478 C C . GLU A 1 190 ? -9.965 -2.139 -0.583 1.00 93.69 190 GLU A C 1
ATOM 1480 O O . GLU A 1 190 ? -9.992 -1.487 0.466 1.00 93.69 190 GLU A O 1
ATOM 1485 N N . ALA A 1 191 ? -10.901 -1.947 -1.516 1.00 91.50 191 ALA A N 1
ATOM 1486 C CA . ALA A 1 191 ? -11.994 -0.998 -1.320 1.00 91.50 191 ALA A CA 1
ATOM 1487 C C . ALA A 1 191 ? -12.797 -1.289 -0.032 1.00 91.50 191 ALA A C 1
ATOM 1489 O O . ALA A 1 191 ? -13.302 -0.362 0.617 1.00 91.50 191 ALA A O 1
ATOM 1490 N N . ARG A 1 192 ? -12.906 -2.565 0.372 1.00 93.56 192 ARG A N 1
ATOM 1491 C CA . ARG A 1 192 ? -13.546 -2.959 1.635 1.00 93.56 192 ARG A CA 1
ATOM 1492 C C . ARG A 1 192 ? -12.619 -2.768 2.828 1.00 93.56 192 ARG A C 1
ATOM 1494 O O . ARG A 1 192 ? -13.106 -2.276 3.846 1.00 93.56 192 ARG A O 1
ATOM 1501 N N . HIS A 1 193 ? -11.336 -3.103 2.714 1.00 96.12 193 HIS A N 1
ATOM 1502 C CA . HIS A 1 193 ? -10.350 -2.936 3.791 1.00 96.12 193 HIS A CA 1
ATOM 1503 C C . HIS A 1 193 ? -10.199 -1.459 4.170 1.00 96.12 193 HIS A C 1
ATOM 1505 O O . HIS A 1 193 ? -10.361 -1.077 5.330 1.00 96.12 193 HIS A O 1
ATOM 1511 N N . ILE A 1 194 ? -10.077 -0.576 3.176 1.00 96.19 194 ILE A N 1
ATOM 1512 C CA . ILE A 1 194 ? -10.057 0.881 3.367 1.00 96.19 194 ILE A CA 1
ATOM 1513 C C . ILE A 1 194 ? -11.336 1.363 4.074 1.00 96.19 194 ILE A C 1
ATOM 1515 O O . ILE A 1 194 ? -11.286 2.205 4.982 1.00 96.19 194 ILE A O 1
ATOM 1519 N N . ALA A 1 195 ? -12.504 0.834 3.694 1.00 94.88 195 ALA A N 1
ATOM 1520 C CA . ALA A 1 195 ? -13.775 1.183 4.327 1.00 94.88 195 ALA A CA 1
ATOM 1521 C C . ALA A 1 195 ? -13.880 0.670 5.777 1.00 94.88 195 ALA A C 1
ATOM 1523 O O . ALA A 1 195 ? -14.400 1.389 6.644 1.00 94.88 195 ALA A O 1
ATOM 1524 N N . ALA A 1 196 ? -13.374 -0.532 6.059 1.00 95.19 196 ALA A N 1
ATOM 1525 C CA . ALA A 1 196 ? -13.291 -1.101 7.399 1.00 95.19 196 ALA A CA 1
ATOM 1526 C C . ALA A 1 196 ? -12.343 -0.280 8.281 1.00 95.19 196 ALA A C 1
ATOM 1528 O O . ALA A 1 196 ? -12.763 0.209 9.336 1.00 95.19 196 ALA A O 1
ATOM 1529 N N . ALA A 1 197 ? -11.129 -0.000 7.802 1.00 96.31 197 ALA A N 1
ATOM 1530 C CA . ALA A 1 197 ? -10.138 0.811 8.496 1.00 96.31 197 ALA A CA 1
ATOM 1531 C C . ALA A 1 197 ? -10.666 2.209 8.824 1.00 96.31 197 ALA A C 1
ATOM 1533 O O . ALA A 1 197 ? -10.560 2.674 9.961 1.00 96.31 197 ALA A O 1
ATOM 1534 N N . ARG A 1 198 ? -11.340 2.859 7.869 1.00 95.12 198 ARG A N 1
ATOM 1535 C CA . ARG A 1 198 ? -12.004 4.148 8.096 1.00 95.12 198 ARG A CA 1
ATOM 1536 C C . ARG A 1 198 ? -13.108 4.060 9.151 1.00 95.12 198 ARG A C 1
ATOM 1538 O O . ARG A 1 198 ? -13.241 4.964 9.977 1.00 95.12 198 ARG A O 1
ATOM 1545 N N . THR A 1 199 ? -13.918 3.004 9.120 1.00 94.88 199 THR A N 1
ATOM 1546 C CA . THR A 1 199 ? -15.017 2.806 10.079 1.00 94.88 199 THR A CA 1
ATOM 1547 C C . THR A 1 199 ? -14.479 2.613 11.497 1.00 94.88 199 THR A C 1
ATOM 1549 O O . THR A 1 199 ? -14.995 3.218 12.439 1.00 94.88 199 THR A O 1
ATOM 1552 N N . LEU A 1 200 ? -13.421 1.815 11.643 1.00 94.94 200 LEU A N 1
ATOM 1553 C CA . LEU A 1 200 ? -12.773 1.515 12.917 1.00 94.94 200 LEU A CA 1
ATOM 1554 C C . LEU A 1 200 ? -11.968 2.706 13.451 1.00 94.94 200 LEU A C 1
ATOM 1556 O O . LEU A 1 200 ? -11.997 2.978 14.650 1.00 94.94 200 LEU A O 1
ATOM 1560 N N . LEU A 1 201 ? -11.324 3.481 12.576 1.00 95.25 201 LEU A N 1
ATOM 1561 C CA . LEU A 1 201 ? -10.727 4.764 12.943 1.00 95.25 201 LEU A CA 1
ATOM 1562 C C . LEU A 1 201 ? -11.792 5.722 13.487 1.00 95.25 201 LEU A C 1
ATOM 1564 O O . LEU A 1 201 ? -11.643 6.252 14.587 1.00 95.25 201 LEU A O 1
ATOM 1568 N N . GLY A 1 202 ? -12.889 5.915 12.750 1.00 93.25 202 GLY A N 1
ATOM 1569 C CA . GLY A 1 202 ? -13.956 6.841 13.127 1.00 93.25 202 GLY A CA 1
ATOM 1570 C C . GLY A 1 202 ? -14.633 6.489 14.455 1.00 93.25 202 GLY A C 1
ATOM 1571 O O . GLY A 1 202 ? -14.975 7.389 15.219 1.00 93.25 202 GLY A O 1
ATOM 1572 N N . SER A 1 203 ? -14.786 5.200 14.777 1.00 92.75 203 SER A N 1
ATOM 1573 C CA . SER A 1 203 ? -15.363 4.775 16.061 1.00 92.75 203 SER A CA 1
ATOM 1574 C C . SER A 1 203 ? -14.406 4.940 17.247 1.00 92.75 203 SER A C 1
ATOM 1576 O O . SER A 1 203 ? -14.857 5.055 18.387 1.00 92.75 203 SER A O 1
ATOM 1578 N N . ARG A 1 204 ? -13.091 4.973 16.993 1.00 93.94 204 ARG A N 1
ATOM 1579 C CA . ARG A 1 204 ? -12.040 5.022 18.023 1.00 93.94 204 ARG A CA 1
ATOM 1580 C C . ARG A 1 204 ? -11.407 6.398 18.187 1.00 93.94 204 ARG A C 1
ATOM 1582 O O . ARG A 1 204 ? -10.762 6.645 19.201 1.00 93.94 204 ARG A O 1
ATOM 1589 N N . ILE A 1 205 ? -11.602 7.319 17.245 1.00 92.00 205 ILE A N 1
ATOM 1590 C CA . ILE A 1 205 ? -10.925 8.624 17.238 1.00 92.00 205 ILE A CA 1
ATOM 1591 C C . ILE A 1 205 ? -11.195 9.467 18.495 1.00 92.00 205 ILE A C 1
ATOM 1593 O O . ILE A 1 205 ? -10.326 10.220 18.932 1.00 92.00 205 ILE A O 1
ATOM 1597 N N . GLY A 1 206 ? -12.367 9.301 19.121 1.00 91.25 206 GLY A N 1
ATOM 1598 C CA . GLY A 1 206 ? -12.721 9.957 20.386 1.00 91.25 206 GLY A CA 1
ATOM 1599 C C . GLY A 1 206 ? -11.904 9.483 21.596 1.00 91.25 206 GLY A C 1
ATOM 1600 O O . GLY A 1 206 ? -11.915 10.136 22.632 1.00 91.25 206 GLY A O 1
ATOM 1601 N N . GLN A 1 207 ? -11.167 8.375 21.475 1.00 92.75 207 GLN A N 1
ATOM 1602 C CA . GLN A 1 207 ? -10.297 7.839 22.528 1.00 92.75 207 GLN A CA 1
ATOM 1603 C C . GLN A 1 207 ? -8.919 8.523 22.567 1.00 92.75 207 GLN A C 1
ATOM 1605 O O . GLN A 1 207 ? -8.130 8.282 23.486 1.00 92.75 207 GLN A O 1
ATOM 1610 N N . MET A 1 208 ? -8.586 9.348 21.566 1.00 93.06 208 MET A N 1
ATOM 1611 C CA . MET A 1 208 ? -7.331 10.098 21.557 1.00 93.06 208 MET A CA 1
ATOM 1612 C C . MET A 1 208 ? -7.411 11.256 22.544 1.00 93.06 208 MET A C 1
ATOM 1614 O O . MET A 1 208 ? -8.218 12.166 22.376 1.00 93.06 208 MET A O 1
ATOM 1618 N N . THR A 1 209 ? -6.518 11.264 23.532 1.00 93.12 209 THR A N 1
ATOM 1619 C CA . THR A 1 209 ? -6.283 12.461 24.345 1.00 93.12 209 THR A CA 1
ATOM 1620 C C . THR A 1 209 ? -5.675 13.567 23.482 1.00 93.12 209 THR A C 1
ATOM 1622 O O . THR A 1 209 ? -5.011 13.282 22.483 1.00 93.12 209 THR A O 1
ATOM 1625 N N . GLU A 1 210 ? -5.822 14.829 23.888 1.00 91.12 210 GLU A N 1
ATOM 1626 C CA . GLU A 1 210 ? -5.211 15.965 23.178 1.00 91.12 210 GLU A CA 1
ATOM 1627 C C . GLU A 1 210 ? -3.693 15.801 23.007 1.00 91.12 210 GLU A C 1
ATOM 1629 O O . GLU A 1 210 ? -3.145 16.082 21.943 1.00 91.12 210 GLU A O 1
ATOM 1634 N N . ALA A 1 211 ? -3.011 15.248 24.016 1.00 93.00 211 ALA A N 1
ATOM 1635 C CA . ALA A 1 211 ? -1.583 14.949 23.939 1.00 93.00 211 ALA A CA 1
ATOM 1636 C C . ALA A 1 211 ? -1.259 13.888 22.868 1.00 93.00 211 ALA A C 1
ATOM 1638 O O . ALA A 1 211 ? -0.330 14.075 22.080 1.00 93.00 211 ALA A O 1
ATOM 1639 N N . ARG A 1 212 ? -2.040 12.797 22.799 1.00 93.38 212 ARG A N 1
ATOM 1640 C CA . ARG A 1 212 ? -1.887 11.753 21.767 1.00 93.38 212 ARG A CA 1
ATOM 1641 C C . ARG A 1 212 ? -2.184 12.301 20.377 1.00 93.38 212 ARG A C 1
ATOM 1643 O O . ARG A 1 212 ? -1.421 12.045 19.451 1.00 93.38 212 ARG A O 1
ATOM 1650 N N . ARG A 1 213 ? -3.246 13.100 20.241 1.00 91.19 213 ARG A N 1
ATOM 1651 C CA . ARG A 1 213 ? -3.611 13.778 18.991 1.00 91.19 213 ARG A CA 1
ATOM 1652 C C . ARG A 1 213 ? -2.493 14.702 18.523 1.00 91.19 213 ARG A C 1
ATOM 1654 O O . ARG A 1 213 ? -2.072 14.604 17.378 1.00 91.19 213 ARG A O 1
ATOM 1661 N N . LEU A 1 214 ? -1.959 15.545 19.406 1.00 90.19 214 LEU A N 1
ATOM 1662 C CA . LEU A 1 214 ? -0.852 16.441 19.078 1.00 90.19 214 LEU A CA 1
ATOM 1663 C C . LEU A 1 214 ? 0.402 15.665 18.654 1.00 90.19 214 LEU A C 1
ATOM 1665 O O . LEU A 1 214 ? 1.030 16.016 17.655 1.00 90.19 214 LEU A O 1
ATOM 1669 N N . LEU A 1 215 ? 0.758 14.605 19.384 1.00 92.50 215 LEU A N 1
ATOM 1670 C CA . LEU A 1 215 ? 1.895 13.753 19.039 1.00 92.50 215 LEU A CA 1
ATOM 1671 C C . LEU A 1 215 ? 1.704 13.089 17.670 1.00 92.50 215 LEU A C 1
ATOM 1673 O O . LEU A 1 215 ? 2.616 13.128 16.842 1.00 92.50 215 LEU A O 1
ATOM 1677 N N . PHE A 1 216 ? 0.520 12.532 17.408 1.00 92.19 216 PHE A N 1
ATOM 1678 C CA . PHE A 1 216 ? 0.178 11.925 16.124 1.00 92.19 216 PHE A CA 1
ATOM 1679 C C . PHE A 1 216 ? 0.314 12.943 14.986 1.00 92.19 216 PHE A C 1
ATOM 1681 O O . PHE A 1 216 ? 1.089 12.724 14.059 1.00 92.19 216 PHE A O 1
ATOM 1688 N N . THR A 1 217 ? -0.318 14.114 15.101 1.00 89.00 217 THR A N 1
ATOM 1689 C CA . THR A 1 217 ? -0.252 15.179 14.085 1.00 89.00 217 THR A CA 1
ATOM 1690 C C . THR A 1 217 ? 1.184 15.620 13.794 1.00 89.00 217 THR A C 1
ATOM 1692 O O . THR A 1 217 ? 1.547 15.862 12.642 1.00 89.00 217 THR A O 1
ATOM 1695 N N . ARG A 1 218 ? 2.036 15.719 14.824 1.00 88.69 218 ARG A N 1
ATOM 1696 C CA . ARG A 1 218 ? 3.440 16.128 14.653 1.00 88.69 218 ARG A CA 1
ATOM 1697 C C . ARG A 1 218 ? 4.307 15.042 14.022 1.00 88.69 218 ARG A C 1
ATOM 1699 O O . ARG A 1 218 ? 5.256 15.368 13.312 1.00 88.69 218 ARG A O 1
ATOM 1706 N N . THR A 1 219 ? 4.014 13.771 14.283 1.00 92.50 219 THR A N 1
ATOM 1707 C CA . THR A 1 219 ? 4.846 12.645 13.833 1.00 92.50 219 THR A CA 1
ATOM 1708 C C . THR A 1 219 ? 4.410 12.095 12.481 1.00 92.50 219 THR A C 1
ATOM 1710 O O . THR A 1 219 ? 5.261 11.660 11.706 1.00 92.50 219 THR A O 1
ATOM 1713 N N . ILE A 1 220 ? 3.123 12.177 12.139 1.00 91.94 220 ILE A N 1
ATOM 1714 C CA . ILE A 1 220 ? 2.566 11.494 10.969 1.00 91.94 220 ILE A CA 1
ATOM 1715 C C . ILE A 1 220 ? 3.184 11.945 9.647 1.00 91.94 220 ILE A C 1
ATOM 1717 O O . ILE A 1 220 ? 3.413 11.117 8.776 1.00 91.94 220 ILE A O 1
ATOM 1721 N N . ARG A 1 221 ? 3.564 13.221 9.507 1.00 88.75 221 ARG A N 1
ATOM 1722 C CA . ARG A 1 221 ? 4.284 13.696 8.313 1.00 88.75 221 ARG A CA 1
ATOM 1723 C C . ARG A 1 221 ? 5.636 13.012 8.154 1.00 88.75 221 ARG A C 1
ATOM 1725 O O . ARG A 1 221 ? 5.999 12.601 7.056 1.00 88.75 221 ARG A O 1
ATOM 1732 N N . PHE A 1 222 ? 6.386 12.910 9.246 1.00 94.25 222 PHE A N 1
ATOM 1733 C CA . PHE A 1 222 ? 7.681 12.243 9.240 1.00 94.25 222 PHE A CA 1
ATOM 1734 C C . PHE A 1 222 ? 7.521 10.755 8.902 1.00 94.25 222 PHE A C 1
ATOM 1736 O O . PHE A 1 222 ? 8.253 10.244 8.056 1.00 94.25 222 PHE A O 1
ATOM 1743 N N . LEU A 1 223 ? 6.532 10.085 9.501 1.00 96.06 223 LEU A N 1
ATOM 1744 C CA . LEU A 1 223 ? 6.242 8.675 9.233 1.00 96.06 223 LEU A CA 1
ATOM 1745 C C . LEU A 1 223 ? 5.794 8.447 7.789 1.00 96.06 223 LEU A C 1
ATOM 1747 O O . LEU A 1 223 ? 6.323 7.564 7.123 1.00 96.06 223 LEU A O 1
ATOM 1751 N N . LEU A 1 224 ? 4.895 9.286 7.279 1.00 95.62 224 LEU A N 1
ATOM 1752 C CA . LEU A 1 224 ? 4.412 9.215 5.907 1.00 95.62 224 LEU A CA 1
ATOM 1753 C C . LEU A 1 224 ? 5.540 9.444 4.904 1.00 95.62 224 LEU A C 1
ATOM 1755 O O . LEU A 1 224 ? 5.658 8.688 3.947 1.00 95.62 224 LEU A O 1
ATOM 1759 N N . LYS A 1 225 ? 6.428 10.416 5.140 1.00 94.81 225 LYS A N 1
ATOM 1760 C CA . LYS A 1 225 ? 7.601 10.601 4.280 1.00 94.81 225 LYS A CA 1
ATOM 1761 C C . LYS A 1 225 ? 8.461 9.333 4.242 1.00 94.81 225 LYS A C 1
ATOM 1763 O O . LYS A 1 225 ? 8.840 8.890 3.164 1.00 94.81 225 LYS A O 1
ATOM 1768 N N . ARG A 1 226 ? 8.756 8.735 5.403 1.00 96.75 226 ARG A N 1
ATOM 1769 C CA . ARG A 1 226 ? 9.533 7.484 5.483 1.00 96.75 226 ARG A CA 1
ATOM 1770 C C . ARG A 1 226 ? 8.832 6.332 4.771 1.00 96.75 226 ARG A C 1
ATOM 1772 O O . ARG A 1 226 ? 9.502 5.544 4.115 1.00 96.75 226 ARG A O 1
ATOM 1779 N N . PHE A 1 227 ? 7.512 6.253 4.894 1.00 97.69 227 PHE A N 1
ATOM 1780 C CA . PHE A 1 227 ? 6.699 5.244 4.231 1.00 97.69 227 PHE A CA 1
ATOM 1781 C C . PHE A 1 227 ? 6.777 5.388 2.709 1.00 97.69 227 PHE A C 1
ATOM 1783 O O . PHE A 1 227 ? 7.181 4.441 2.042 1.00 97.69 227 PHE A O 1
ATOM 1790 N N . LEU A 1 228 ? 6.525 6.588 2.175 1.00 96.69 228 LEU A N 1
ATOM 1791 C CA . LEU A 1 228 ? 6.633 6.868 0.740 1.00 96.69 228 LEU A CA 1
ATOM 1792 C C . LEU A 1 228 ? 8.054 6.613 0.222 1.00 96.69 228 LEU A C 1
ATOM 1794 O O . LEU A 1 228 ? 8.210 5.971 -0.811 1.00 96.69 228 LEU A O 1
ATOM 1798 N N . ASP A 1 229 ? 9.085 7.063 0.950 1.00 95.06 229 ASP A N 1
ATOM 1799 C CA . ASP A 1 229 ? 10.496 6.817 0.616 1.00 95.06 229 ASP A CA 1
ATOM 1800 C C . ASP A 1 229 ? 10.819 5.311 0.546 1.00 95.06 229 ASP A C 1
ATOM 1802 O O . ASP A 1 229 ? 11.651 4.897 -0.264 1.00 95.06 229 ASP A O 1
ATOM 1806 N N . ALA A 1 230 ? 10.205 4.494 1.409 1.00 95.75 230 ALA A N 1
ATOM 1807 C CA . ALA A 1 230 ? 10.451 3.057 1.473 1.00 95.75 230 ALA A CA 1
ATOM 1808 C C . ALA A 1 230 ? 9.724 2.281 0.366 1.00 95.75 230 ALA A C 1
ATOM 1810 O O . ALA A 1 230 ? 10.304 1.341 -0.186 1.00 95.75 230 ALA A O 1
ATOM 1811 N N . THR A 1 231 ? 8.491 2.668 0.035 1.00 95.31 231 THR A N 1
ATOM 1812 C CA . THR A 1 231 ? 7.622 1.909 -0.876 1.00 95.31 231 THR A CA 1
ATOM 1813 C C . THR A 1 231 ? 7.691 2.418 -2.315 1.00 95.31 231 THR A C 1
ATOM 1815 O O . THR A 1 231 ? 7.904 1.625 -3.230 1.00 95.31 231 THR A O 1
ATOM 1818 N N . LEU A 1 232 ? 7.631 3.735 -2.538 1.00 93.06 232 LEU A N 1
ATOM 1819 C CA . LEU A 1 232 ? 7.452 4.320 -3.875 1.00 93.06 232 LEU A CA 1
ATOM 1820 C C . LEU A 1 232 ? 8.749 4.702 -4.604 1.00 93.06 232 LEU A C 1
ATOM 1822 O O . LEU A 1 232 ? 8.685 5.098 -5.771 1.00 93.06 232 LEU A O 1
ATOM 1826 N N . TYR A 1 233 ? 9.912 4.601 -3.952 1.00 91.44 233 TYR A N 1
ATOM 1827 C CA . TYR A 1 233 ? 11.208 4.954 -4.546 1.00 91.44 233 TYR A CA 1
ATOM 1828 C C . TYR A 1 233 ? 12.150 3.751 -4.652 1.00 91.44 233 TYR A C 1
ATOM 1830 O O . TYR A 1 233 ? 12.404 3.103 -3.635 1.00 91.44 233 TYR A O 1
ATOM 1838 N N . PRO A 1 234 ? 12.761 3.502 -5.824 1.00 88.06 234 PRO A N 1
ATOM 1839 C CA . PRO A 1 234 ? 13.645 2.364 -6.033 1.00 88.06 234 PRO A CA 1
ATOM 1840 C C . PRO A 1 234 ? 14.857 2.343 -5.092 1.00 88.06 234 PRO A C 1
ATOM 1842 O O . PRO A 1 234 ? 15.458 3.373 -4.758 1.00 88.06 234 PRO A O 1
ATOM 1845 N N . THR A 1 235 ? 15.251 1.138 -4.682 1.00 87.88 235 THR A N 1
ATOM 1846 C CA . THR A 1 235 ? 16.510 0.871 -3.984 1.00 87.88 235 THR A CA 1
ATOM 1847 C C . THR A 1 235 ? 17.593 0.531 -5.004 1.00 87.88 235 THR A C 1
ATOM 1849 O O . THR A 1 235 ? 17.281 -0.076 -6.029 1.00 87.88 235 THR A O 1
ATOM 1852 N N . PRO A 1 236 ? 18.872 0.857 -4.734 1.00 87.88 236 PRO A N 1
ATOM 1853 C CA . PRO A 1 236 ? 19.969 0.413 -5.590 1.00 87.88 236 PRO A CA 1
ATOM 1854 C C . PRO A 1 236 ? 19.944 -1.103 -5.822 1.00 87.88 236 PRO A C 1
ATOM 1856 O O . PRO A 1 236 ? 20.005 -1.526 -6.964 1.00 87.88 236 PRO A O 1
ATOM 1859 N N . ALA A 1 237 ? 19.694 -1.893 -4.771 1.00 86.75 237 ALA A N 1
ATOM 1860 C CA . ALA A 1 237 ? 19.571 -3.346 -4.872 1.00 86.75 237 ALA A CA 1
ATOM 1861 C C . ALA A 1 237 ? 18.476 -3.798 -5.855 1.00 86.75 237 ALA A C 1
ATOM 1863 O O . ALA A 1 237 ? 18.722 -4.692 -6.653 1.00 86.75 237 ALA A O 1
ATOM 1864 N N . SER A 1 238 ? 17.295 -3.160 -5.850 1.00 85.06 238 SER A N 1
ATOM 1865 C CA . SER A 1 238 ? 16.226 -3.501 -6.803 1.00 85.06 238 SER A CA 1
ATOM 1866 C C . SER A 1 238 ? 16.579 -3.178 -8.260 1.00 85.06 238 SER A C 1
ATOM 1868 O O . SER A 1 238 ? 16.047 -3.810 -9.163 1.00 85.06 238 SER A O 1
ATOM 1870 N N . LEU A 1 239 ? 17.483 -2.220 -8.492 1.00 85.25 239 LEU A N 1
ATOM 1871 C CA . LEU A 1 239 ? 17.933 -1.832 -9.832 1.00 85.25 239 LEU A CA 1
ATOM 1872 C C . LEU A 1 239 ? 19.161 -2.638 -10.294 1.00 85.25 239 LEU A C 1
ATOM 1874 O O . LEU A 1 239 ? 19.278 -2.947 -11.475 1.00 85.25 239 LEU A O 1
ATOM 1878 N N . ASP A 1 240 ? 20.061 -3.001 -9.376 1.00 84.12 240 ASP A N 1
ATOM 1879 C CA . ASP A 1 240 ? 21.275 -3.775 -9.675 1.00 84.12 240 ASP A CA 1
ATOM 1880 C C . ASP A 1 240 ? 20.935 -5.164 -10.250 1.00 84.12 240 ASP A C 1
ATOM 1882 O O . ASP A 1 240 ? 21.592 -5.628 -11.179 1.00 84.12 240 ASP A O 1
ATOM 1886 N N . VAL A 1 241 ? 19.880 -5.815 -9.742 1.00 76.06 241 VAL A N 1
ATOM 1887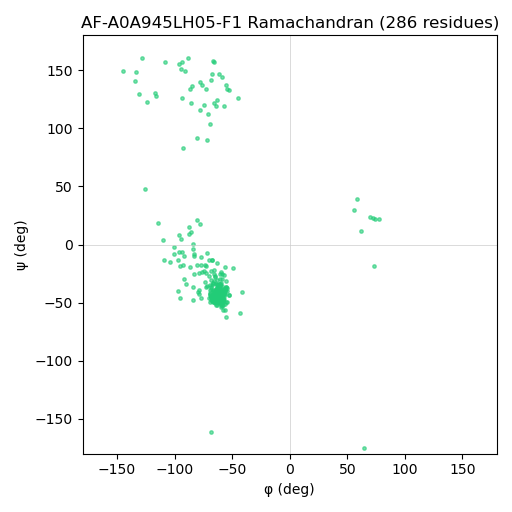 C CA . VAL A 1 241 ? 19.519 -7.203 -10.104 1.00 76.06 241 VAL A CA 1
ATOM 1888 C C . VAL A 1 241 ? 19.109 -7.364 -11.572 1.00 76.06 241 VAL A C 1
ATOM 1890 O O . VAL A 1 241 ? 19.312 -8.427 -12.151 1.00 76.06 241 VAL A O 1
ATOM 1893 N N . VAL A 1 242 ? 18.594 -6.314 -12.210 1.00 69.12 242 VAL A N 1
ATOM 1894 C CA . VAL A 1 242 ? 18.188 -6.351 -13.628 1.00 69.12 242 VAL A CA 1
ATOM 1895 C C . VAL A 1 242 ? 19.267 -5.823 -14.584 1.00 69.12 242 VAL A C 1
ATOM 1897 O O . VAL A 1 242 ? 18.994 -5.609 -15.762 1.00 69.12 242 VAL A O 1
ATOM 1900 N N . GLY A 1 243 ? 20.479 -5.565 -14.082 1.00 70.38 243 GLY A N 1
ATOM 1901 C CA . GLY A 1 243 ? 21.603 -5.109 -14.902 1.00 70.38 243 GLY A CA 1
ATOM 1902 C C . GLY A 1 243 ? 21.562 -3.628 -15.285 1.00 70.38 243 GLY A C 1
ATOM 1903 O O . GLY A 1 243 ? 22.200 -3.237 -16.261 1.00 70.38 243 GLY A O 1
ATOM 1904 N N . ILE A 1 244 ? 20.842 -2.781 -14.539 1.00 72.62 244 ILE A N 1
ATOM 1905 C CA . ILE A 1 244 ? 20.888 -1.331 -14.765 1.00 72.62 244 ILE A CA 1
ATOM 1906 C C . ILE A 1 244 ? 22.244 -0.802 -14.307 1.00 72.62 244 ILE A C 1
ATOM 1908 O O . ILE A 1 244 ? 22.546 -0.744 -13.112 1.00 72.62 244 ILE A O 1
ATOM 1912 N N . GLU A 1 245 ? 23.048 -0.356 -15.268 1.00 75.31 245 GLU A N 1
ATOM 1913 C CA . GLU A 1 245 ? 24.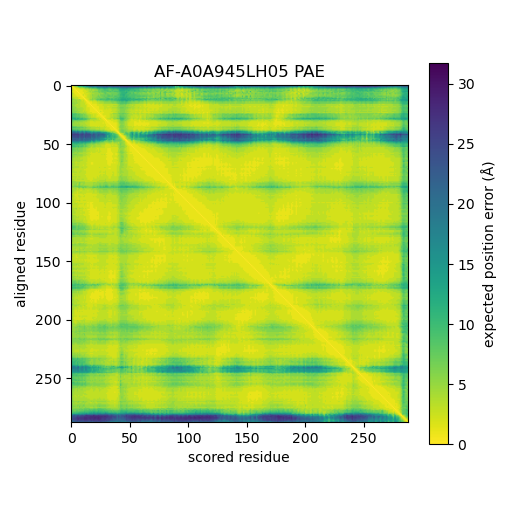328 0.280 -14.984 1.00 75.31 245 GLU A CA 1
ATOM 1914 C C . GLU A 1 245 ? 24.155 1.479 -14.040 1.00 75.31 245 GLU A C 1
ATOM 1916 O O . GLU A 1 245 ? 23.258 2.312 -14.192 1.00 75.31 245 GLU A O 1
ATOM 1921 N N . ASN A 1 246 ? 25.059 1.602 -13.067 1.00 81.44 246 ASN A N 1
ATOM 1922 C CA . ASN A 1 246 ? 25.073 2.705 -12.106 1.00 81.44 246 ASN A CA 1
ATOM 1923 C C . ASN A 1 246 ? 23.781 2.842 -11.271 1.00 81.44 246 ASN A C 1
ATOM 1925 O O . ASN A 1 246 ? 23.376 3.966 -10.957 1.00 81.44 246 ASN A O 1
ATOM 1929 N N . ALA A 1 247 ? 23.172 1.735 -10.833 1.00 84.88 247 ALA A N 1
ATOM 1930 C CA . ALA A 1 247 ? 21.955 1.696 -10.007 1.00 84.88 247 ALA A CA 1
ATOM 1931 C C . ALA A 1 247 ? 21.893 2.736 -8.873 1.00 84.88 247 ALA A C 1
ATOM 1933 O O . ALA A 1 247 ? 20.859 3.364 -8.644 1.00 84.88 247 ALA A O 1
ATOM 1934 N N . LYS A 1 248 ? 23.006 2.979 -8.163 1.00 87.50 248 LYS A N 1
ATOM 1935 C CA . LYS A 1 248 ? 23.083 4.016 -7.113 1.00 87.50 248 LYS A CA 1
ATOM 1936 C C . LYS A 1 248 ? 22.828 5.426 -7.654 1.00 87.50 248 LYS A C 1
ATOM 1938 O O . LYS A 1 248 ? 22.166 6.223 -6.989 1.00 87.50 248 LYS A O 1
ATOM 1943 N N . SER A 1 249 ? 23.374 5.737 -8.828 1.00 85.88 249 SER A N 1
ATOM 1944 C CA . SER A 1 249 ? 23.157 7.011 -9.514 1.00 85.88 249 SER A CA 1
ATOM 1945 C C . SER A 1 249 ? 21.712 7.116 -9.991 1.00 85.88 249 SER A C 1
ATOM 1947 O O . SER A 1 249 ? 21.036 8.090 -9.670 1.00 85.88 249 SER A O 1
ATOM 1949 N N . VAL A 1 250 ? 21.196 6.066 -10.637 1.00 83.94 250 VAL A N 1
ATOM 1950 C CA . VAL A 1 250 ? 19.810 6.012 -11.124 1.00 83.94 250 VAL A CA 1
ATOM 1951 C C . VAL A 1 250 ? 18.812 6.202 -9.978 1.00 83.94 250 VAL A C 1
ATOM 1953 O O . VAL A 1 250 ? 17.949 7.075 -10.045 1.00 83.94 250 VAL A O 1
ATOM 1956 N N . ALA A 1 251 ? 18.986 5.491 -8.861 1.00 87.75 251 ALA A N 1
ATOM 1957 C CA . ALA A 1 251 ? 18.147 5.655 -7.674 1.00 87.75 251 ALA A CA 1
ATOM 1958 C C . ALA A 1 251 ? 18.212 7.080 -7.090 1.00 87.75 251 ALA A C 1
ATOM 1960 O O . ALA A 1 251 ? 17.222 7.575 -6.548 1.00 87.75 251 ALA A O 1
ATOM 1961 N N . ARG A 1 252 ? 19.364 7.763 -7.173 1.00 87.88 252 ARG A N 1
ATOM 1962 C CA . ARG A 1 252 ? 19.494 9.167 -6.748 1.00 87.88 252 ARG A CA 1
ATOM 1963 C C . ARG A 1 252 ? 18.725 10.101 -7.679 1.00 87.88 252 ARG A C 1
ATOM 1965 O O . ARG A 1 252 ? 18.029 10.983 -7.183 1.00 87.88 252 ARG A O 1
ATOM 1972 N N . VAL A 1 253 ? 18.821 9.888 -8.989 1.00 86.75 253 VAL A N 1
ATOM 1973 C CA . VAL A 1 253 ? 18.106 10.692 -9.985 1.00 86.75 253 VAL A CA 1
ATOM 1974 C C . VAL A 1 253 ? 16.593 10.525 -9.834 1.00 86.75 253 VAL A C 1
ATOM 1976 O O . VAL A 1 253 ? 15.884 11.524 -9.734 1.00 86.75 253 VAL A O 1
ATOM 1979 N N . ILE A 1 254 ? 16.093 9.294 -9.681 1.00 86.38 254 ILE A N 1
ATOM 1980 C CA . ILE A 1 254 ? 14.658 9.033 -9.466 1.00 86.38 254 ILE A CA 1
ATOM 1981 C C . ILE A 1 254 ? 14.156 9.687 -8.170 1.00 86.38 254 ILE A C 1
ATOM 1983 O O . ILE A 1 254 ? 13.055 10.227 -8.130 1.00 86.38 254 ILE A O 1
ATOM 1987 N N . ARG A 1 255 ? 14.968 9.723 -7.106 1.00 88.50 255 ARG A N 1
ATOM 1988 C CA . ARG A 1 255 ? 14.620 10.452 -5.870 1.00 88.50 255 ARG A CA 1
ATOM 1989 C C . ARG A 1 255 ? 14.513 11.966 -6.053 1.00 88.50 255 ARG A C 1
ATOM 1991 O O . ARG A 1 255 ? 13.802 12.623 -5.297 1.00 88.50 255 ARG A O 1
ATOM 1998 N N . GLN A 1 256 ? 15.234 12.525 -7.018 1.00 87.75 256 GLN A N 1
ATOM 1999 C CA . GLN A 1 256 ? 15.206 13.953 -7.337 1.00 87.75 256 GLN A CA 1
ATOM 2000 C C . GLN A 1 256 ? 14.166 14.293 -8.415 1.00 87.75 256 GLN A C 1
ATOM 2002 O O . GLN A 1 256 ? 13.871 15.470 -8.613 1.00 87.75 256 GLN A O 1
ATOM 2007 N N . CYS A 1 257 ? 13.585 13.283 -9.066 1.00 86.75 257 CYS A N 1
ATOM 2008 C CA . CYS A 1 257 ? 12.608 13.425 -10.135 1.00 86.75 257 CYS A CA 1
ATOM 2009 C C . CYS A 1 257 ? 11.305 14.088 -9.633 1.00 86.75 257 CYS A C 1
ATOM 2011 O O . CYS A 1 257 ? 10.617 13.536 -8.762 1.00 86.75 257 CYS A O 1
ATOM 2013 N N . PRO A 1 258 ? 10.931 15.261 -10.181 1.00 88.62 258 PRO A N 1
ATOM 2014 C CA . PRO A 1 258 ? 9.682 15.933 -9.833 1.00 88.62 258 PRO A CA 1
ATOM 2015 C C . PRO A 1 258 ? 8.437 15.095 -10.140 1.00 88.62 258 PRO A C 1
ATOM 2017 O O . PRO A 1 258 ? 7.470 15.145 -9.385 1.00 88.62 258 PRO A O 1
ATOM 2020 N N . GLU A 1 259 ? 8.452 14.309 -11.218 1.00 89.00 259 GLU A N 1
ATOM 2021 C CA . GLU A 1 259 ? 7.356 13.416 -11.610 1.00 89.00 259 GLU A CA 1
ATOM 2022 C C . GLU A 1 259 ? 7.115 12.357 -10.530 1.00 89.00 259 GLU A C 1
ATOM 2024 O O . GLU A 1 259 ? 5.975 12.176 -10.100 1.00 89.00 259 GLU A O 1
ATOM 2029 N N . ARG A 1 260 ? 8.189 11.736 -10.018 1.00 90.94 260 ARG A N 1
ATOM 2030 C CA . ARG A 1 260 ? 8.103 10.738 -8.943 1.00 90.94 260 ARG A CA 1
ATOM 2031 C C . ARG A 1 260 ? 7.564 11.345 -7.654 1.00 90.94 260 ARG A C 1
ATOM 2033 O O . ARG A 1 260 ? 6.723 10.737 -6.994 1.00 90.94 260 ARG A O 1
ATOM 2040 N N . ARG A 1 261 ? 8.002 12.562 -7.314 1.00 92.12 261 ARG A N 1
ATOM 2041 C CA . ARG A 1 261 ? 7.472 13.295 -6.156 1.00 92.12 261 ARG A CA 1
ATOM 2042 C C . ARG A 1 261 ? 5.976 13.568 -6.305 1.00 92.12 261 ARG A C 1
ATOM 2044 O O . ARG A 1 261 ? 5.219 13.247 -5.395 1.00 92.12 261 ARG A O 1
ATOM 2051 N N . ARG A 1 262 ? 5.543 14.090 -7.460 1.00 92.62 262 ARG A N 1
ATOM 2052 C CA . ARG A 1 262 ? 4.122 14.355 -7.745 1.00 92.62 262 ARG A CA 1
ATOM 2053 C C . ARG A 1 262 ? 3.282 13.082 -7.683 1.00 92.62 262 ARG A C 1
ATOM 2055 O O . ARG A 1 262 ? 2.166 13.127 -7.174 1.00 92.62 262 ARG A O 1
ATOM 2062 N N . LEU A 1 263 ? 3.808 11.956 -8.169 1.00 93.31 263 LEU A N 1
ATOM 2063 C CA . LEU A 1 263 ? 3.146 10.658 -8.058 1.00 93.31 263 LEU A CA 1
ATOM 2064 C C . LEU A 1 263 ? 2.974 10.251 -6.588 1.00 93.31 263 LEU A C 1
ATOM 2066 O O . LEU A 1 263 ? 1.855 9.959 -6.175 1.00 93.31 263 LEU A O 1
ATOM 2070 N N . ALA A 1 264 ? 4.043 10.307 -5.789 1.00 95.06 264 ALA A N 1
ATOM 2071 C CA . ALA A 1 264 ? 3.998 9.966 -4.367 1.00 95.06 264 ALA A CA 1
ATOM 2072 C C . ALA A 1 264 ? 3.029 10.861 -3.572 1.00 95.06 264 ALA A C 1
ATOM 2074 O O . ALA A 1 264 ? 2.213 10.361 -2.797 1.00 95.06 264 ALA A O 1
ATOM 2075 N N . GLU A 1 265 ? 3.059 12.175 -3.806 1.00 95.00 265 GLU A N 1
ATOM 2076 C CA . GLU A 1 265 ? 2.114 13.130 -3.216 1.00 95.00 265 GLU A CA 1
ATOM 2077 C C . GLU A 1 265 ? 0.670 12.841 -3.643 1.00 95.00 265 GLU A C 1
ATOM 2079 O O . GLU A 1 265 ? -0.251 12.916 -2.830 1.00 95.00 265 GLU A O 1
ATOM 2084 N N . ALA A 1 266 ? 0.453 12.493 -4.914 1.00 95.38 266 ALA A N 1
ATOM 2085 C CA . ALA A 1 266 ? -0.867 12.147 -5.420 1.00 95.38 266 ALA A CA 1
ATOM 2086 C C . ALA A 1 266 ? -1.404 10.843 -4.812 1.00 95.38 266 ALA A C 1
ATOM 2088 O O . ALA A 1 266 ? -2.610 10.757 -4.601 1.00 95.38 266 ALA A O 1
ATOM 2089 N N . CYS A 1 267 ? -0.544 9.866 -4.506 1.00 96.44 267 CYS A N 1
ATOM 2090 C CA . CYS A 1 267 ? -0.938 8.648 -3.791 1.00 96.44 267 CYS A CA 1
ATOM 2091 C C . CYS A 1 267 ? -1.251 8.911 -2.311 1.00 96.44 267 CYS A C 1
ATOM 2093 O O . CYS A 1 267 ? -2.184 8.336 -1.767 1.00 96.44 267 CYS A O 1
ATOM 2095 N N . ALA A 1 268 ? -0.523 9.821 -1.659 1.00 95.94 268 ALA A N 1
ATOM 2096 C CA . ALA A 1 268 ? -0.764 10.183 -0.260 1.00 95.94 268 ALA A CA 1
ATOM 2097 C C . ALA A 1 268 ? -1.985 11.090 -0.043 1.00 95.94 268 ALA A C 1
ATOM 2099 O O . ALA A 1 268 ? -2.545 11.135 1.055 1.00 95.94 268 ALA A O 1
ATOM 2100 N N . ARG A 1 269 ? -2.401 11.837 -1.070 1.00 95.12 269 ARG A N 1
ATOM 2101 C CA . ARG A 1 269 ? -3.431 12.877 -0.957 1.00 95.12 269 ARG A CA 1
ATOM 2102 C C . ARG A 1 269 ? -4.765 12.389 -0.374 1.00 95.12 269 ARG A C 1
ATOM 2104 O O . ARG A 1 269 ? -5.212 13.033 0.578 1.00 95.12 269 ARG A O 1
ATOM 2111 N N . PRO A 1 270 ? -5.382 11.285 -0.841 1.00 93.88 270 PRO A N 1
ATOM 2112 C CA . PRO A 1 270 ? -6.672 10.852 -0.300 1.00 93.88 270 PRO A CA 1
ATOM 2113 C C . PRO A 1 270 ? -6.580 10.481 1.187 1.00 93.88 270 PRO A C 1
ATOM 2115 O O . PRO A 1 270 ? -7.493 10.769 1.966 1.00 93.88 270 PRO A O 1
ATOM 2118 N N . ALA A 1 271 ? -5.443 9.911 1.606 1.00 92.06 271 ALA A N 1
ATOM 2119 C CA . ALA A 1 271 ? -5.196 9.579 3.001 1.00 92.06 271 ALA A CA 1
ATOM 2120 C C . ALA A 1 271 ? -5.148 10.840 3.882 1.00 92.06 271 ALA A C 1
ATOM 2122 O O . ALA A 1 271 ? -5.841 10.943 4.895 1.00 92.06 271 ALA A O 1
ATOM 2123 N N . LEU A 1 272 ? -4.380 11.845 3.453 1.00 91.50 272 LEU A N 1
ATOM 2124 C CA . LEU A 1 272 ? -4.240 13.124 4.156 1.00 91.50 272 LEU A CA 1
ATOM 2125 C C . LEU A 1 272 ? -5.547 13.915 4.225 1.00 91.50 272 LEU A C 1
ATOM 2127 O O . LEU A 1 272 ? -5.832 14.554 5.236 1.00 91.50 272 LEU A O 1
ATOM 2131 N N . GLU A 1 273 ? -6.338 13.913 3.154 1.00 91.75 273 GLU A N 1
ATOM 2132 C CA . GLU A 1 273 ? -7.621 14.616 3.119 1.00 91.75 273 GLU A CA 1
ATOM 2133 C C . GLU A 1 273 ? -8.600 14.049 4.145 1.00 91.75 273 GLU A C 1
ATOM 2135 O O . GLU A 1 273 ? -9.245 14.822 4.860 1.00 91.75 273 GLU A O 1
ATOM 2140 N N . LEU A 1 274 ? -8.651 12.721 4.291 1.00 88.69 274 LEU A N 1
ATOM 2141 C CA . LEU A 1 274 ? -9.458 12.087 5.327 1.00 88.69 274 LEU A CA 1
ATOM 2142 C C . LEU A 1 274 ? -8.964 12.446 6.732 1.00 88.69 274 LEU A C 1
ATOM 2144 O O . LEU A 1 274 ? -9.757 12.895 7.558 1.00 88.69 274 LEU A O 1
ATOM 2148 N N . LEU A 1 275 ? -7.661 12.316 6.996 1.00 88.19 275 LEU A N 1
ATOM 2149 C CA . LEU A 1 275 ? -7.100 12.645 8.311 1.00 88.19 275 LEU A CA 1
ATOM 2150 C C . LEU A 1 275 ? -7.321 14.119 8.671 1.00 88.19 275 LEU A C 1
ATOM 2152 O O . LEU A 1 275 ? -7.578 14.443 9.828 1.00 88.19 275 LEU A O 1
ATOM 2156 N N . ARG A 1 276 ? -7.279 15.026 7.689 1.00 88.94 276 ARG A N 1
ATOM 2157 C CA . ARG A 1 276 ? -7.616 16.440 7.888 1.00 88.94 276 ARG A CA 1
ATOM 2158 C C . ARG A 1 276 ? -9.090 16.624 8.231 1.00 88.94 276 ARG A C 1
ATOM 2160 O O . ARG A 1 276 ? -9.397 17.348 9.175 1.00 88.94 276 ARG A O 1
ATOM 2167 N N . ARG A 1 277 ? -9.991 15.981 7.483 1.00 87.69 277 ARG A N 1
ATOM 2168 C CA . ARG A 1 277 ? -11.437 16.040 7.743 1.00 87.69 277 ARG A CA 1
ATOM 2169 C C . ARG A 1 277 ? -11.767 15.562 9.157 1.00 87.69 277 ARG A C 1
ATOM 2171 O O . ARG A 1 277 ? -12.594 16.173 9.822 1.00 87.69 277 ARG A O 1
ATOM 2178 N N . ASP A 1 278 ? -11.078 14.526 9.621 1.00 85.00 278 ASP A N 1
ATOM 2179 C CA . ASP A 1 278 ? -11.318 13.913 10.928 1.00 85.00 278 ASP A CA 1
ATOM 2180 C C . ASP A 1 278 ? -10.510 14.606 12.063 1.00 85.00 278 ASP A C 1
ATOM 2182 O O . ASP A 1 278 ? -10.471 14.143 13.204 1.00 85.00 278 ASP A O 1
ATOM 2186 N N . GLY A 1 279 ? -9.871 15.751 11.776 1.00 82.88 279 GLY A N 1
ATOM 2187 C CA . GLY A 1 279 ? -9.186 16.588 12.769 1.00 82.88 279 GLY A CA 1
ATOM 2188 C C . GLY A 1 279 ? -7.854 16.022 13.279 1.00 82.88 279 GLY A C 1
ATOM 2189 O O . GLY A 1 279 ? -7.414 16.369 14.377 1.00 82.88 279 GLY A O 1
ATOM 2190 N N . LEU A 1 280 ? -7.221 15.126 12.517 1.00 83.50 280 LEU A N 1
ATOM 2191 C CA . LEU A 1 280 ? -5.903 14.535 12.799 1.00 83.50 280 LEU A CA 1
ATOM 2192 C C . LEU A 1 280 ? -4.755 15.250 12.071 1.00 83.50 280 LEU A C 1
ATOM 2194 O O . LEU A 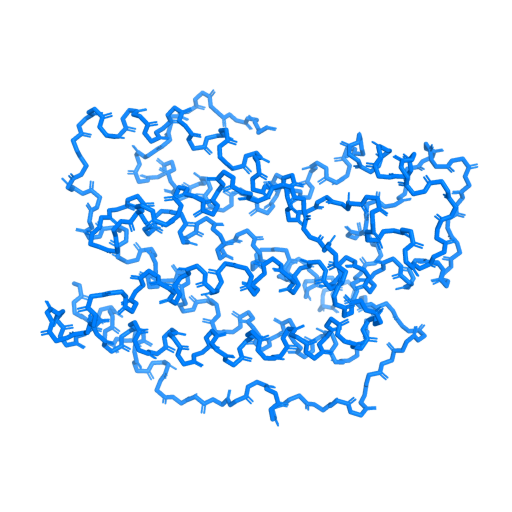1 280 ? -3.593 14.941 12.312 1.00 83.50 280 LEU A O 1
ATOM 2198 N N . LEU A 1 281 ? -5.062 16.207 11.189 1.00 80.44 281 LEU A N 1
ATOM 2199 C CA . LEU A 1 281 ? -4.083 17.062 10.513 1.00 80.44 281 LEU A CA 1
ATOM 2200 C C . LEU A 1 281 ? -4.533 18.526 10.530 1.00 80.44 281 LEU A C 1
ATOM 2202 O O . LEU A 1 281 ? -5.708 18.825 10.314 1.00 80.44 281 LEU A O 1
ATOM 2206 N N . THR A 1 282 ? -3.594 19.452 10.736 1.00 66.44 282 THR A N 1
ATOM 2207 C CA . THR A 1 282 ? -3.847 20.900 10.657 1.00 66.44 282 THR A CA 1
ATOM 2208 C C . THR A 1 282 ? -3.653 21.435 9.229 1.00 66.44 282 THR A C 1
ATOM 2210 O O . THR A 1 282 ? -3.005 20.809 8.388 1.00 66.44 282 THR A O 1
ATOM 2213 N N . LYS A 1 283 ? -4.228 22.613 8.923 1.00 56.44 283 LYS A N 1
ATOM 2214 C CA . LYS A 1 283 ? -4.170 23.247 7.585 1.00 56.44 283 LYS A CA 1
ATOM 2215 C C . LYS A 1 283 ? -2.746 23.568 7.097 1.00 56.44 283 LYS A C 1
ATOM 2217 O O . LYS A 1 283 ? -2.531 23.593 5.897 1.00 56.44 283 LYS A O 1
ATOM 2222 N N . SER A 1 284 ? -1.767 23.764 7.982 1.00 47.50 284 SER A N 1
ATOM 2223 C CA . SER A 1 284 ? -0.418 24.253 7.636 1.00 47.50 284 SER A CA 1
ATOM 2224 C C . SER A 1 284 ? 0.544 23.188 7.074 1.00 47.50 284 SER A C 1
ATOM 2226 O O . SER A 1 284 ? 1.759 23.339 7.181 1.00 47.50 284 SER A O 1
ATOM 2228 N N . MET A 1 285 ? 0.035 22.077 6.536 1.00 51.44 285 MET A N 1
ATOM 2229 C CA . MET A 1 285 ? 0.829 20.897 6.157 1.00 51.44 285 MET A CA 1
ATOM 2230 C C . MET A 1 285 ? 0.601 20.496 4.689 1.00 51.44 285 MET A C 1
ATOM 2232 O O . MET A 1 285 ? 0.334 19.336 4.393 1.00 51.44 285 MET A O 1
ATOM 2236 N N . GLU A 1 286 ? 0.654 21.464 3.771 1.00 50.38 286 GLU A N 1
ATOM 2237 C CA . GLU A 1 286 ? 0.303 21.277 2.349 1.00 50.38 286 GLU A CA 1
ATOM 2238 C C . GLU A 1 286 ? 1.373 20.572 1.499 1.00 50.38 286 GLU A C 1
ATOM 2240 O O . GLU A 1 286 ? 1.082 20.167 0.378 1.00 50.38 286 GLU A O 1
ATOM 2245 N N . THR A 1 287 ? 2.588 20.374 2.011 1.00 52.78 287 THR A N 1
ATOM 2246 C CA . THR A 1 287 ? 3.684 19.741 1.256 1.00 52.78 287 THR A CA 1
ATOM 2247 C C . THR A 1 287 ? 4.333 18.643 2.090 1.00 52.78 287 THR A C 1
ATOM 2249 O O . THR A 1 287 ? 4.672 18.882 3.254 1.00 52.78 287 THR A O 1
ATOM 2252 N N . ILE A 1 288 ? 4.489 17.447 1.513 1.00 54.62 288 ILE A N 1
ATOM 2253 C CA . ILE A 1 288 ? 5.200 16.309 2.119 1.00 54.62 288 ILE A CA 1
ATOM 2254 C C . ILE A 1 288 ? 6.679 16.407 1.783 1.00 54.62 288 ILE A C 1
ATOM 2256 O O . ILE A 1 288 ? 7.021 16.421 0.585 1.00 54.62 288 ILE A O 1
#

Foldseek 3Di:
DLVLLVVLLVVLVDDDQLVVVFPPVLFDLLFALFFLLLLLQPDCLVVDDDDSNVSRLSNLLLLLLLLVLLLVLLVLLLCQLPVVHQPPDDPSVSSNSVSSNVRSVSSNVLSQVSCVSSVNPPFLSWDDCPVVSVVSNPDHLLALLNLLVSLLSLQLSLLLLVVRLCCCPPVVGDGRRRSVSSSVSSNVSSVSSNSVSLVSNLVRVVVQDPVNLVVQQVCVVVSLVSSLRTRQAGDLRSCVSSPDPPSVSSSVVCVVRPSSLVSSCSSSVVSVVSCVVSVSYDPPCNHD

Mean predicted aligned error: 4.75 Å

Solvent-accessible surface area (backbone atoms only — not comparable to full-atom values): 15707 Å² total; per-residue (Å²): 111,64,75,57,45,49,50,52,42,59,71,58,61,77,79,70,60,52,58,81,68,51,64,71,86,51,60,48,83,92,35,22,44,38,52,71,82,77,66,36,70,87,49,76,86,68,80,58,86,76,51,72,68,53,50,18,54,51,18,34,44,57,45,32,19,49,30,52,43,48,38,54,51,40,52,51,49,44,57,48,65,51,70,79,54,54,86,88,49,56,72,55,59,36,50,43,55,53,44,48,46,55,49,41,53,29,49,36,53,40,28,48,54,48,22,46,74,58,71,44,66,96,53,67,46,56,38,81,46,66,70,59,54,54,52,56,73,70,42,47,76,87,40,28,69,33,26,49,50,50,27,40,53,52,40,28,56,45,42,48,44,50,52,44,51,44,39,38,73,76,70,64,46,78,49,16,58,37,45,52,49,53,43,54,55,50,48,65,54,46,58,50,51,42,52,48,25,49,52,54,19,66,74,26,50,83,75,54,49,71,69,54,45,52,51,47,44,68,43,47,60,62,52,48,52,46,48,48,53,13,47,77,38,72,32,37,66,52,35,46,78,78,68,44,82,60,21,65,58,52,34,50,50,48,72,67,27,66,60,39,50,54,49,53,50,62,21,42,41,68,38,52,52,50,37,34,75,73,69,51,42,70,88,92,65,87,73,135